Protein AF-A0A7J6U592-F1 (afdb_monomer)

Secondary structure (DSSP, 8-state):
-TTTTTS-SS--SSSS-GGGHHHHHHHHHHHTPPP----EEEEEEEE-TT---EEEETTEEEE-B-TTSPBP-EEEEEESSEEEEEHHHHHHHHHHHT--SSHHHHHHHHHHHHHHHHHHS----HHHHEEEEEEE-TTS-EEEEEE--TTSSSSEEPS--SEEEEESSS-BTTTB-SSTT--S-SEE--S----------S-S----EEEEEEEE---

InterPro domains:
  IPR000756 Diacylglycerol kinase, accessory domain [PF00609] (79-185)
  IPR016064 NAD kinase/diacylglycerol kinase-like domain superfamily [SSF111331] (1-204)
  IPR037607 Diacylglycerol kinase [PTHR11255] (2-183)

Solvent-accessible surface area (backbone atoms only — not comparable to full-atom values): 13168 Å² total; per-residue (Å²): 106,53,53,81,73,69,68,41,91,65,80,70,95,58,66,42,53,76,93,42,46,42,43,50,50,52,51,52,51,58,75,69,52,80,90,70,93,70,64,42,31,37,41,36,41,39,42,45,98,80,27,65,44,66,45,77,54,96,89,41,80,41,72,38,54,48,96,89,64,47,78,29,38,68,48,76,45,80,38,64,51,69,50,66,46,46,53,60,51,58,26,48,57,49,26,64,75,64,60,58,98,41,72,69,57,38,52,51,41,44,51,51,35,42,48,48,46,68,77,75,38,91,72,63,40,40,62,64,43,33,47,37,34,31,33,47,44,99,84,73,48,77,42,80,70,30,25,48,48,85,87,49,85,57,20,25,55,43,88,75,44,39,57,50,79,50,65,76,52,81,49,46,92,92,70,44,64,68,60,90,80,59,75,99,63,59,56,55,54,68,94,71,88,80,79,77,70,69,87,78,82,85,77,78,97,64,84,58,69,45,37,38,42,35,37,36,47,44,130

Structure (mmCIF, N/CA/C/O backbone):
data_AF-A0A7J6U592-F1
#
_entry.id   AF-A0A7J6U592-F1
#
loop_
_atom_site.group_PDB
_atom_site.id
_atom_site.type_symbol
_atom_site.label_atom_id
_atom_site.label_alt_id
_atom_site.label_comp_id
_atom_site.label_asym_id
_atom_site.label_entity_id
_atom_site.label_seq_id
_atom_site.pdbx_PDB_ins_code
_atom_site.Cartn_x
_atom_site.Cartn_y
_atom_site.Cartn_z
_atom_site.occupancy
_atom_site.B_iso_or_equiv
_atom_site.auth_seq_id
_atom_site.auth_comp_id
_atom_site.auth_asym_id
_atom_site.auth_atom_id
_atom_site.pdbx_PDB_model_num
ATOM 1 N N . PHE A 1 1 ? 2.542 0.977 -11.660 1.00 75.31 1 PHE A N 1
ATOM 2 C CA . PHE A 1 1 ? 3.571 2.007 -11.496 1.00 75.31 1 PHE A CA 1
ATOM 3 C C . PHE A 1 1 ? 4.311 2.218 -12.813 1.00 75.31 1 PHE A C 1
ATOM 5 O O . PHE A 1 1 ? 3.884 3.076 -13.563 1.00 75.31 1 PHE A O 1
ATOM 12 N N . SER A 1 2 ? 5.272 1.360 -13.190 1.00 80.75 2 SER A N 1
ATOM 13 C CA . SER A 1 2 ? 6.045 1.465 -14.452 1.00 80.75 2 SER A CA 1
ATOM 14 C C . SER A 1 2 ? 5.188 1.690 -15.719 1.00 80.75 2 SER A C 1
ATOM 16 O O . SER A 1 2 ? 5.415 2.666 -16.423 1.00 80.75 2 SER A O 1
ATOM 18 N N . ARG A 1 3 ? 4.115 0.907 -15.933 1.00 82.69 3 ARG A N 1
ATOM 19 C CA . ARG A 1 3 ? 3.159 1.124 -17.047 1.00 82.69 3 ARG A CA 1
ATOM 20 C C . ARG A 1 3 ? 2.535 2.517 -17.084 1.00 82.69 3 ARG A C 1
ATOM 22 O O . ARG A 1 3 ? 2.398 3.087 -18.154 1.00 82.69 3 ARG A O 1
ATOM 29 N N . THR A 1 4 ? 2.119 3.022 -15.927 1.00 81.81 4 THR A N 1
ATOM 30 C CA . THR A 1 4 ? 1.445 4.322 -15.802 1.00 81.81 4 THR A CA 1
ATOM 31 C C . THR A 1 4 ? 2.410 5.469 -16.091 1.00 81.81 4 THR A C 1
ATOM 33 O O . THR A 1 4 ? 2.000 6.486 -16.625 1.00 81.81 4 THR A O 1
ATOM 36 N N . LEU A 1 5 ? 3.695 5.271 -15.792 1.00 83.50 5 LEU A N 1
ATOM 37 C CA . LEU A 1 5 ? 4.769 6.227 -16.050 1.00 83.50 5 LEU A CA 1
ATOM 38 C C . LEU A 1 5 ? 5.423 6.058 -17.436 1.00 83.50 5 LEU A C 1
ATOM 40 O O . LEU A 1 5 ? 6.469 6.641 -17.685 1.00 83.50 5 LEU A O 1
ATOM 44 N N . GLY A 1 6 ? 4.858 5.233 -18.325 1.00 84.81 6 GLY A N 1
ATOM 45 C CA . GLY A 1 6 ? 5.367 5.047 -19.691 1.00 84.81 6 GLY A CA 1
ATOM 46 C C . GLY A 1 6 ? 6.529 4.057 -19.845 1.00 84.81 6 GLY A C 1
ATOM 47 O O . GLY A 1 6 ? 6.854 3.684 -20.964 1.00 84.81 6 GLY A O 1
ATOM 48 N N . TRP A 1 7 ? 7.083 3.521 -18.755 1.00 83.62 7 TRP A N 1
ATOM 49 C CA . TRP A 1 7 ? 8.212 2.569 -18.769 1.00 83.62 7 TRP A CA 1
ATOM 50 C C . TRP A 1 7 ? 7.831 1.129 -19.160 1.00 83.62 7 TRP A C 1
ATOM 52 O O . TRP A 1 7 ? 8.643 0.209 -19.075 1.00 83.62 7 TRP A O 1
ATOM 62 N N . GLY A 1 8 ? 6.577 0.898 -19.551 1.00 84.44 8 GLY A N 1
ATOM 63 C CA . GLY A 1 8 ? 6.100 -0.408 -19.998 1.00 84.44 8 GLY A CA 1
ATOM 64 C C . GLY A 1 8 ? 5.773 -1.400 -18.874 1.00 84.44 8 GLY A C 1
ATOM 65 O O . GLY A 1 8 ? 5.616 -1.063 -17.702 1.00 84.44 8 GLY A O 1
ATOM 66 N N . ALA A 1 9 ? 5.532 -2.655 -19.260 1.00 77.25 9 ALA A N 1
ATOM 67 C CA . ALA A 1 9 ? 4.998 -3.691 -18.368 1.00 77.25 9 ALA A CA 1
ATOM 68 C C . ALA A 1 9 ? 6.027 -4.733 -17.920 1.00 77.25 9 ALA A C 1
ATOM 70 O O . ALA A 1 9 ? 5.739 -5.514 -17.011 1.00 77.25 9 ALA A O 1
ATOM 71 N N . GLN A 1 10 ? 7.178 -4.792 -18.585 1.00 76.50 10 GLN A N 1
ATOM 72 C CA . GLN A 1 10 ? 8.172 -5.839 -18.402 1.00 76.50 10 GLN A CA 1
ATOM 73 C C . GLN A 1 10 ? 9.558 -5.215 -18.378 1.00 76.50 10 GLN A C 1
ATOM 75 O O . GLN A 1 10 ? 9.879 -4.386 -19.223 1.00 76.50 10 GLN A O 1
ATOM 80 N N . ALA A 1 11 ? 10.377 -5.650 -17.424 1.00 77.62 11 ALA A N 1
ATOM 81 C CA . ALA A 1 11 ? 11.797 -5.352 -17.458 1.00 77.62 11 ALA A CA 1
ATOM 82 C C . ALA A 1 11 ? 12.446 -6.065 -18.661 1.00 77.62 11 ALA A C 1
ATOM 84 O O . ALA A 1 11 ? 12.006 -7.164 -19.031 1.00 77.62 11 ALA A O 1
ATOM 85 N N . PRO A 1 12 ? 13.500 -5.486 -19.257 1.00 79.44 12 PRO A N 1
ATOM 86 C CA . PRO A 1 12 ? 14.245 -6.150 -20.315 1.00 79.44 12 PRO A CA 1
ATOM 87 C C . PRO A 1 12 ? 14.793 -7.498 -19.821 1.00 79.44 12 PRO A C 1
ATOM 89 O O . PRO A 1 12 ? 15.323 -7.608 -18.716 1.00 79.44 12 PRO A O 1
ATOM 92 N N . ARG A 1 13 ? 14.682 -8.546 -20.653 1.00 80.06 13 ARG A N 1
ATOM 93 C CA . ARG A 1 13 ? 15.155 -9.906 -20.307 1.00 80.06 13 ARG A CA 1
ATOM 94 C C . ARG A 1 13 ? 16.660 -9.962 -20.045 1.00 80.06 13 ARG A C 1
ATOM 96 O O . ARG A 1 13 ? 17.119 -10.805 -19.282 1.00 80.06 13 ARG A O 1
ATOM 103 N N . VAL A 1 14 ? 17.413 -9.083 -20.699 1.00 85.69 14 VAL A N 1
ATOM 104 C CA . VAL A 1 14 ? 18.852 -8.914 -20.513 1.00 85.69 14 VAL A CA 1
ATOM 105 C C . VAL A 1 14 ? 19.074 -7.474 -20.075 1.00 85.69 14 VAL A C 1
ATOM 107 O O . VAL A 1 14 ? 18.810 -6.559 -20.845 1.00 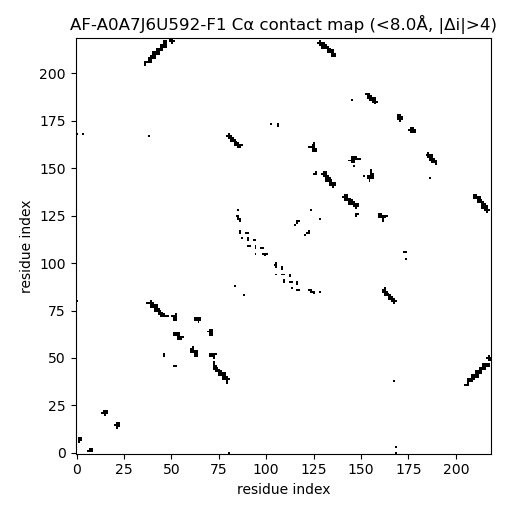85.69 14 VAL A O 1
ATOM 110 N N . LEU A 1 15 ? 19.539 -7.271 -18.844 1.00 85.19 15 LEU A N 1
ATOM 111 C CA . LEU A 1 15 ? 19.655 -5.929 -18.267 1.00 85.19 15 LEU A CA 1
ATOM 112 C C . LEU A 1 15 ? 20.791 -5.112 -18.904 1.00 85.19 15 LEU A C 1
ATOM 114 O O . LEU A 1 15 ? 20.610 -3.946 -19.223 1.00 85.19 15 LEU A O 1
ATOM 118 N N . LEU A 1 16 ? 21.963 -5.727 -19.095 1.00 89.81 16 LEU A N 1
ATOM 119 C CA . LEU A 1 16 ? 23.161 -5.015 -19.556 1.00 89.81 16 LEU A CA 1
ATOM 120 C C . LEU A 1 16 ? 23.362 -5.096 -21.077 1.00 89.81 16 LEU A C 1
ATOM 122 O O . LEU A 1 16 ? 23.799 -4.133 -21.695 1.00 89.81 16 LEU A O 1
ATOM 126 N N . GLY A 1 17 ? 23.037 -6.231 -21.696 1.00 88.44 17 GLY A N 1
ATOM 127 C CA . GLY A 1 17 ? 23.320 -6.481 -23.113 1.00 88.44 17 GLY A CA 1
ATOM 128 C C . GLY A 1 17 ? 24.822 -6.634 -23.404 1.00 88.44 17 GLY A C 1
ATOM 129 O O . GLY A 1 17 ? 25.679 -6.483 -22.529 1.00 88.44 17 GLY A O 1
ATOM 130 N N . LYS A 1 18 ? 25.181 -6.953 -24.654 1.00 91.94 18 LYS A N 1
ATOM 131 C CA . LYS A 1 18 ? 26.598 -6.993 -25.063 1.00 91.94 18 LYS A CA 1
ATOM 132 C C . LYS A 1 18 ? 27.159 -5.572 -25.075 1.00 91.94 18 LYS A C 1
ATOM 134 O O . LYS A 1 18 ? 26.510 -4.666 -25.593 1.00 91.94 18 LYS A O 1
ATOM 139 N N . ARG A 1 19 ? 28.371 -5.383 -24.536 1.00 91.56 19 ARG A N 1
ATOM 140 C CA . ARG A 1 19 ? 29.041 -4.067 -24.441 1.00 91.56 19 ARG A CA 1
ATOM 141 C C . ARG A 1 19 ? 28.172 -2.985 -23.772 1.00 91.56 19 ARG A C 1
ATOM 143 O O . ARG A 1 19 ? 28.263 -1.816 -24.143 1.00 91.56 19 ARG A O 1
ATOM 150 N N . LEU A 1 20 ? 27.337 -3.386 -22.807 1.00 93.69 20 LEU A N 1
ATOM 151 C CA . LEU A 1 20 ? 26.436 -2.499 -22.062 1.00 93.69 20 LEU A CA 1
ATOM 152 C C . LEU A 1 20 ? 25.401 -1.767 -22.940 1.00 93.69 20 LEU A C 1
ATOM 154 O O . LEU A 1 20 ? 24.928 -0.705 -22.553 1.00 93.69 20 LEU A O 1
ATOM 158 N N . SER A 1 21 ? 25.075 -2.296 -24.124 1.00 93.69 21 SER A N 1
ATOM 159 C CA . SER A 1 21 ? 24.116 -1.687 -25.067 1.00 93.69 21 SER A CA 1
ATOM 160 C C . SER A 1 21 ? 22.789 -1.338 -24.398 1.00 93.69 21 SER A C 1
ATOM 162 O O . SER A 1 21 ? 22.419 -0.174 -24.371 1.00 93.69 21 SER A O 1
ATOM 164 N N . ASN A 1 22 ? 22.152 -2.305 -23.740 1.00 91.12 22 ASN A N 1
ATOM 165 C CA . ASN A 1 22 ? 20.856 -2.080 -23.099 1.00 91.12 22 ASN A CA 1
ATOM 166 C C . ASN A 1 22 ? 20.943 -1.073 -21.940 1.00 91.12 22 ASN A C 1
ATOM 168 O O . ASN A 1 22 ? 19.997 -0.335 -21.693 1.00 91.12 22 ASN A O 1
ATOM 172 N N . LEU A 1 23 ? 22.079 -1.017 -21.232 1.00 91.38 23 LEU A N 1
ATOM 173 C CA . LEU A 1 23 ? 22.302 0.013 -20.214 1.00 91.38 23 LEU A CA 1
ATOM 174 C C . LEU A 1 23 ? 22.416 1.405 -20.845 1.00 91.38 23 LEU A C 1
ATOM 176 O O . LEU A 1 23 ? 21.849 2.350 -20.310 1.00 91.38 23 LEU A O 1
ATOM 180 N N . LYS A 1 24 ? 23.122 1.532 -21.975 1.00 94.25 24 LYS A N 1
ATOM 181 C CA . LYS A 1 24 ? 23.206 2.796 -22.720 1.00 94.25 24 LYS A CA 1
ATOM 182 C C . LYS A 1 24 ? 21.830 3.237 -23.203 1.00 94.25 24 LYS A C 1
ATOM 184 O O . LYS A 1 24 ? 21.496 4.394 -23.003 1.00 94.25 24 LYS A O 1
ATOM 189 N N . ASP A 1 25 ? 21.034 2.316 -23.739 1.00 90.81 25 ASP A N 1
ATOM 190 C CA . ASP A 1 25 ? 19.678 2.608 -24.207 1.00 90.81 25 ASP A CA 1
ATOM 191 C C . ASP A 1 25 ? 18.792 3.106 -23.057 1.00 90.81 25 ASP A C 1
ATOM 193 O O . ASP A 1 25 ? 18.176 4.160 -23.180 1.00 90.81 25 ASP A O 1
ATOM 197 N N . MET A 1 26 ? 18.812 2.434 -21.896 1.00 90.19 26 MET A N 1
ATOM 198 C CA . MET A 1 26 ? 18.086 2.898 -20.703 1.00 90.19 26 MET A CA 1
ATOM 199 C C . MET A 1 26 ? 18.547 4.290 -20.251 1.00 90.19 26 MET A C 1
ATOM 201 O O . MET A 1 26 ? 17.719 5.129 -19.913 1.00 90.19 26 MET A O 1
ATOM 205 N N . LEU A 1 27 ? 19.857 4.562 -20.254 1.00 92.38 27 LEU A N 1
ATOM 206 C CA . LEU A 1 27 ? 20.378 5.886 -19.899 1.00 92.38 27 LEU A CA 1
ATOM 207 C C . LEU A 1 27 ? 19.944 6.954 -20.907 1.00 92.38 27 LEU A C 1
ATOM 209 O O . LEU A 1 27 ? 19.593 8.057 -20.503 1.00 92.38 27 LEU A O 1
ATOM 213 N N . THR A 1 28 ? 19.936 6.641 -22.202 1.00 93.62 28 THR A N 1
ATOM 214 C CA . THR A 1 28 ? 19.434 7.539 -23.246 1.00 93.62 28 THR A CA 1
ATOM 215 C C . THR A 1 28 ? 17.937 7.798 -23.079 1.00 93.62 28 THR A C 1
ATOM 217 O O . THR A 1 28 ? 17.521 8.954 -23.129 1.00 93.62 28 THR A O 1
ATOM 220 N N . GLU A 1 29 ? 17.131 6.770 -22.801 1.00 90.12 29 GLU A N 1
ATOM 221 C CA . GLU A 1 29 ? 15.711 6.934 -22.466 1.00 90.12 29 GLU A CA 1
ATOM 222 C C . GLU A 1 29 ? 15.525 7.840 -21.244 1.00 90.12 29 GLU A C 1
ATOM 224 O O . GLU A 1 29 ? 14.678 8.726 -21.266 1.00 90.12 29 GLU A O 1
ATOM 229 N N . TRP A 1 30 ? 16.342 7.674 -20.200 1.00 90.00 30 TRP A N 1
ATOM 230 C CA . TRP A 1 30 ? 16.294 8.516 -19.000 1.00 90.00 30 TRP A CA 1
ATOM 231 C C . TRP A 1 30 ? 16.687 9.966 -19.289 1.00 90.00 30 TRP A C 1
ATOM 233 O O . TRP A 1 30 ? 16.044 10.878 -18.779 1.00 90.00 30 TRP A O 1
ATOM 243 N N . LEU A 1 31 ? 17.703 10.190 -20.128 1.00 94.69 31 LEU A N 1
ATOM 244 C CA . LEU A 1 31 ? 18.147 11.528 -20.536 1.00 94.69 31 LEU A CA 1
ATOM 245 C C . LEU A 1 31 ? 17.082 12.284 -21.341 1.00 94.69 31 LEU A C 1
ATOM 247 O O . LEU A 1 31 ? 17.026 13.509 -21.271 1.00 94.69 31 LEU A O 1
ATOM 251 N N . HIS A 1 32 ? 16.249 11.568 -22.096 1.00 93.06 32 HIS A N 1
ATOM 252 C CA . HIS A 1 32 ? 15.165 12.146 -22.892 1.00 93.06 32 HIS A CA 1
ATOM 253 C C . HIS A 1 32 ? 13.791 12.064 -22.214 1.00 93.06 32 HIS A C 1
ATOM 255 O O . HIS A 1 32 ? 12.797 12.509 -22.793 1.00 93.06 32 HIS A O 1
ATOM 261 N N . ALA A 1 33 ? 13.712 11.507 -21.004 1.00 91.31 33 ALA A N 1
ATOM 262 C CA . ALA A 1 33 ? 12.457 11.361 -20.288 1.00 91.31 33 ALA A CA 1
ATOM 263 C C . ALA A 1 33 ? 11.913 12.723 -19.839 1.00 91.31 33 ALA A C 1
ATOM 265 O O . ALA A 1 33 ? 12.642 13.600 -19.375 1.00 91.31 33 ALA A O 1
ATOM 266 N N . SER A 1 34 ? 10.594 12.883 -19.923 1.00 89.06 34 SER A N 1
ATOM 267 C CA . SER A 1 34 ? 9.903 14.027 -19.337 1.00 89.06 34 SER A CA 1
ATOM 268 C C . SER A 1 34 ? 9.791 13.863 -17.823 1.00 89.06 34 SER A C 1
ATOM 270 O O . SER A 1 34 ? 9.358 12.813 -17.341 1.00 89.06 34 SER A O 1
ATOM 272 N N . ILE A 1 35 ? 10.099 14.922 -17.077 1.00 87.25 35 ILE A N 1
ATOM 273 C CA . ILE A 1 35 ? 9.808 14.980 -15.643 1.00 87.25 35 ILE A CA 1
ATOM 274 C C . ILE A 1 35 ? 8.297 15.119 -15.471 1.00 87.25 35 ILE A C 1
ATOM 276 O O . ILE A 1 35 ? 7.679 16.015 -16.045 1.00 87.25 35 ILE A O 1
ATOM 280 N N . VAL A 1 36 ? 7.711 14.239 -14.665 1.00 82.88 36 VAL A N 1
ATOM 281 C CA . VAL A 1 36 ? 6.289 14.271 -14.323 1.00 82.88 36 VAL A CA 1
ATOM 282 C C . VAL A 1 36 ? 6.170 14.396 -12.803 1.00 82.88 36 VAL A C 1
ATOM 284 O O . VAL A 1 36 ? 6.848 13.644 -12.096 1.00 82.88 36 VAL A O 1
ATOM 287 N N . PRO A 1 37 ? 5.348 15.326 -12.281 1.00 81.62 37 PRO A N 1
ATOM 288 C CA . PRO A 1 37 ? 5.024 15.374 -10.861 1.00 81.62 37 PRO A CA 1
ATOM 289 C C . PRO A 1 37 ? 4.439 14.043 -10.394 1.00 81.62 37 PRO A C 1
ATOM 291 O O . PRO A 1 37 ? 3.660 13.407 -11.105 1.00 81.62 37 PRO A O 1
ATOM 294 N N . PHE A 1 38 ? 4.832 13.615 -9.202 1.00 80.94 38 PHE A N 1
ATOM 295 C CA . PHE A 1 38 ? 4.397 12.347 -8.650 1.00 80.94 38 PHE A CA 1
ATOM 296 C C . PHE A 1 38 ? 4.155 12.484 -7.153 1.00 80.94 38 PHE A C 1
ATOM 298 O O . PHE A 1 38 ? 5.032 12.956 -6.427 1.00 80.94 38 PHE A O 1
ATOM 305 N N . ASP A 1 39 ? 2.982 12.048 -6.705 1.00 82.06 39 ASP A N 1
ATOM 306 C CA . ASP A 1 39 ? 2.597 12.159 -5.306 1.00 82.06 39 ASP A CA 1
ATOM 307 C C . ASP A 1 39 ? 3.349 11.133 -4.458 1.00 82.06 39 ASP A C 1
ATOM 309 O O . ASP A 1 39 ? 3.413 9.942 -4.771 1.00 82.06 39 ASP A O 1
ATOM 313 N N . ILE A 1 40 ? 3.907 11.591 -3.344 1.00 85.38 40 ILE A N 1
ATOM 314 C CA . ILE A 1 40 ? 4.454 10.722 -2.306 1.00 85.38 40 ILE A CA 1
ATOM 315 C C . ILE A 1 40 ? 3.638 10.990 -1.056 1.00 85.38 40 ILE A C 1
ATOM 317 O O . ILE A 1 40 ? 3.537 12.127 -0.602 1.00 85.38 40 ILE A O 1
ATOM 321 N N . TRP A 1 41 ? 3.054 9.937 -0.504 1.00 83.81 41 TRP A N 1
ATOM 322 C CA . TRP A 1 41 ? 2.338 10.026 0.757 1.00 83.81 41 TRP A CA 1
ATOM 323 C C . TRP A 1 41 ? 3.281 9.714 1.893 1.00 83.81 41 TRP A C 1
ATOM 325 O O . TRP A 1 41 ? 4.124 8.827 1.772 1.00 83.81 41 TRP A O 1
ATOM 335 N N . GLU A 1 42 ? 3.080 10.365 3.022 1.00 88.44 42 GLU A N 1
ATOM 336 C CA . GLU A 1 42 ? 3.656 9.911 4.272 1.00 88.44 42 GLU A CA 1
ATOM 337 C C . GLU A 1 42 ? 2.574 9.179 5.053 1.00 88.44 42 GLU A C 1
ATOM 339 O O . GLU A 1 42 ? 1.541 9.749 5.394 1.00 88.44 42 GLU A O 1
ATOM 344 N N . VAL A 1 43 ? 2.771 7.882 5.278 1.00 88.44 43 VAL A N 1
ATOM 345 C CA . VAL A 1 43 ? 1.833 7.087 6.067 1.00 88.44 43 VAL A CA 1
ATOM 346 C C . VAL A 1 43 ? 2.401 6.927 7.461 1.00 88.44 43 VAL A C 1
ATOM 348 O O . VAL A 1 43 ? 3.452 6.305 7.644 1.00 88.44 43 VAL A O 1
ATOM 351 N N . GLU A 1 44 ? 1.677 7.467 8.431 1.00 90.12 44 GLU A N 1
ATOM 352 C CA . GLU A 1 44 ? 1.954 7.300 9.846 1.00 90.12 44 GLU A CA 1
ATOM 353 C C . GLU A 1 44 ? 1.030 6.231 10.428 1.00 90.12 44 GLU A C 1
ATOM 355 O O . GLU A 1 44 ? -0.191 6.265 10.271 1.00 90.12 44 GLU A O 1
ATOM 360 N N . ILE A 1 45 ? 1.623 5.254 11.104 1.00 87.62 45 ILE A N 1
ATOM 361 C CA . ILE A 1 45 ? 0.929 4.142 11.736 1.00 87.62 45 ILE A CA 1
ATOM 362 C C . ILE A 1 45 ? 1.193 4.210 13.230 1.00 87.62 45 ILE A C 1
ATOM 364 O O . ILE A 1 45 ? 2.327 4.024 13.673 1.00 87.62 45 ILE A O 1
ATOM 368 N N . SER A 1 46 ? 0.120 4.386 13.994 1.00 86.75 46 SER A N 1
ATOM 369 C CA . SER A 1 46 ? 0.165 4.469 15.452 1.00 86.75 46 SER A CA 1
ATOM 370 C C . SER A 1 46 ? -0.646 3.341 16.080 1.00 86.75 46 SER A C 1
ATOM 372 O O . SER A 1 46 ? -1.812 3.125 15.748 1.00 86.75 46 SER A O 1
ATOM 374 N N . CYS A 1 47 ? -0.016 2.596 16.984 1.00 82.88 47 CYS A N 1
ATOM 375 C CA . CYS A 1 47 ? -0.639 1.513 17.739 1.00 82.88 47 CYS A CA 1
ATOM 376 C C . CYS A 1 47 ? -1.118 1.991 19.114 1.00 82.88 47 CYS A C 1
ATOM 378 O O . CYS A 1 47 ? -0.519 2.871 19.728 1.00 82.88 47 CYS A O 1
ATOM 380 N N . THR A 1 48 ? -2.132 1.318 19.659 1.00 80.38 48 THR A N 1
ATOM 381 C CA . THR A 1 48 ? -2.506 1.433 21.077 1.00 80.38 48 THR A CA 1
ATOM 382 C C . THR A 1 48 ? -1.373 0.989 22.019 1.00 80.38 48 THR A C 1
ATOM 384 O O . THR A 1 48 ? -0.416 0.317 21.615 1.00 80.38 48 THR A O 1
ATOM 387 N N . ALA A 1 49 ? -1.502 1.306 23.313 1.00 79.56 49 ALA A N 1
ATOM 388 C CA . ALA A 1 49 ? -0.522 0.962 24.352 1.00 79.56 49 ALA A CA 1
ATOM 389 C C . ALA A 1 49 ? -0.258 -0.552 24.514 1.00 79.56 49 ALA A C 1
ATOM 391 O O . ALA A 1 49 ? 0.810 -0.942 24.977 1.00 79.56 49 ALA A O 1
ATOM 392 N N . SER A 1 50 ? -1.193 -1.416 24.106 1.00 81.31 50 SER A N 1
ATOM 393 C CA . SER A 1 50 ? -1.025 -2.878 24.079 1.00 81.31 50 SER A CA 1
ATOM 394 C C . SER A 1 50 ? -0.525 -3.414 22.732 1.00 81.31 50 SER A C 1
ATOM 396 O O . SER A 1 50 ? -0.103 -4.561 22.644 1.00 81.31 50 SER A O 1
ATOM 398 N N . GLY A 1 51 ? -0.544 -2.597 21.676 1.00 80.94 51 GLY A N 1
ATOM 399 C CA . GLY A 1 51 ? -0.286 -3.027 20.306 1.00 80.94 51 GLY A CA 1
ATOM 400 C C . GLY A 1 51 ? 1.166 -3.319 19.939 1.00 80.94 51 GLY A C 1
ATOM 401 O O . GLY A 1 51 ? 2.082 -3.102 20.719 1.00 80.94 51 GLY A O 1
ATOM 402 N N . SER A 1 52 ? 1.416 -3.793 18.722 1.00 84.06 52 SER A N 1
ATOM 403 C CA . SER A 1 52 ? 2.777 -3.824 18.172 1.00 84.06 52 SER A CA 1
ATOM 404 C C . SER A 1 52 ? 2.742 -3.849 16.654 1.00 84.06 52 SER A C 1
ATOM 406 O O . SER A 1 52 ? 1.848 -4.454 16.059 1.00 84.06 52 SER A O 1
ATOM 408 N N . ILE A 1 53 ? 3.743 -3.237 16.028 1.00 87.56 53 ILE A N 1
ATOM 409 C CA . ILE A 1 53 ? 3.983 -3.401 14.596 1.00 87.56 53 ILE A CA 1
ATOM 410 C C . ILE A 1 53 ? 4.845 -4.647 14.422 1.00 87.56 53 ILE A C 1
ATOM 412 O O . ILE A 1 53 ? 5.886 -4.786 15.060 1.00 87.56 53 ILE A O 1
ATOM 416 N N . GLN A 1 54 ? 4.405 -5.579 13.580 1.00 86.06 54 GLN A N 1
ATOM 417 C CA . GLN A 1 54 ? 5.051 -6.882 13.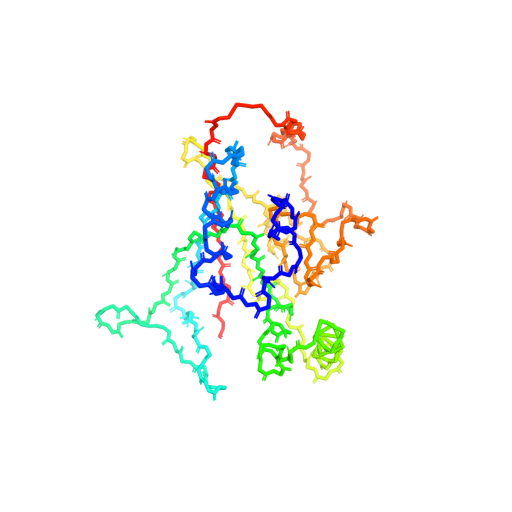434 1.00 86.06 54 GLN A CA 1
ATOM 418 C C . GLN A 1 54 ? 5.607 -7.066 12.030 1.00 86.06 54 GLN A C 1
ATOM 420 O O . GLN A 1 54 ? 4.956 -6.741 11.037 1.00 86.06 54 GLN A O 1
ATOM 425 N N . GLN A 1 55 ? 6.787 -7.670 11.950 1.00 86.44 55 GLN A N 1
ATOM 426 C CA . GLN A 1 55 ? 7.358 -8.153 10.703 1.00 86.44 55 GLN A CA 1
ATOM 427 C C . GLN A 1 55 ? 7.150 -9.663 10.594 1.00 86.44 55 GLN A C 1
ATOM 429 O O . GLN A 1 55 ? 7.292 -10.398 11.572 1.00 86.44 55 GLN A O 1
ATOM 434 N N . VAL A 1 56 ? 6.825 -10.135 9.391 1.00 81.38 56 VAL A N 1
ATOM 435 C CA . VAL A 1 56 ? 6.770 -11.568 9.088 1.00 81.38 56 VAL A CA 1
ATOM 436 C C . VAL A 1 56 ? 8.106 -11.981 8.486 1.00 81.38 56 VAL A C 1
ATOM 438 O O . VAL A 1 56 ? 8.434 -11.576 7.372 1.00 81.38 56 VAL A O 1
ATOM 441 N N . LYS A 1 57 ? 8.862 -12.822 9.193 1.00 78.44 57 LYS A N 1
ATOM 442 C CA . LYS A 1 57 ? 10.093 -13.442 8.687 1.00 78.44 57 LYS A CA 1
ATOM 443 C C . LYS A 1 57 ? 9.974 -14.952 8.831 1.00 78.44 57 LYS A C 1
ATOM 445 O O . LYS A 1 57 ? 9.683 -15.453 9.909 1.00 78.44 57 LYS A O 1
ATOM 450 N N . ASN A 1 58 ? 10.153 -15.690 7.734 1.00 75.62 58 ASN A N 1
ATOM 451 C CA . ASN A 1 58 ? 10.038 -17.156 7.712 1.00 75.62 58 ASN A CA 1
ATOM 452 C C . ASN A 1 58 ? 8.720 -17.693 8.307 1.00 75.62 58 ASN A C 1
ATOM 454 O O . ASN A 1 58 ? 8.699 -18.715 8.980 1.00 75.62 58 ASN A O 1
ATOM 458 N N . SER A 1 59 ? 7.596 -17.021 8.036 1.00 75.81 59 SER A N 1
ATOM 459 C CA . SER A 1 59 ? 6.267 -17.337 8.602 1.00 75.81 59 SER A CA 1
ATOM 460 C C . SER A 1 59 ? 6.126 -17.120 10.118 1.00 75.81 59 SER A C 1
ATOM 462 O O . SER A 1 59 ? 5.069 -17.421 10.667 1.00 75.81 59 SER A O 1
ATOM 464 N N . VAL A 1 60 ? 7.137 -16.558 10.783 1.00 80.81 60 VAL A N 1
ATOM 465 C CA . VAL A 1 60 ? 7.082 -16.151 12.191 1.00 80.81 60 VAL A CA 1
ATOM 466 C C . VAL A 1 60 ? 6.815 -14.651 12.255 1.00 80.81 60 VAL A C 1
ATOM 468 O O . VAL A 1 60 ? 7.443 -13.869 11.538 1.00 80.81 60 VAL A O 1
ATOM 471 N N . LYS A 1 61 ? 5.855 -14.252 13.092 1.00 83.69 61 LYS A N 1
ATOM 472 C CA . LYS A 1 61 ? 5.573 -12.846 13.388 1.00 83.69 61 LYS A CA 1
ATOM 473 C C . LYS A 1 61 ? 6.431 -12.414 14.565 1.00 83.69 61 LYS A C 1
ATOM 475 O O . LYS A 1 61 ? 6.317 -12.989 15.643 1.00 83.69 61 LYS A O 1
ATOM 480 N N . THR A 1 62 ? 7.261 -11.402 14.363 1.00 89.31 62 THR A N 1
ATOM 481 C CA . THR A 1 62 ? 8.088 -10.820 15.422 1.00 89.31 62 THR A CA 1
ATOM 482 C C . THR A 1 62 ? 7.786 -9.331 15.544 1.00 89.31 62 THR A C 1
ATOM 484 O O . THR A 1 62 ? 7.735 -8.656 14.510 1.00 89.31 62 THR A O 1
ATOM 487 N N . PRO A 1 63 ? 7.591 -8.797 16.765 1.00 90.12 63 PRO A N 1
ATOM 488 C CA . PRO A 1 63 ? 7.484 -7.359 16.969 1.00 90.12 63 PRO A CA 1
ATOM 489 C C . PRO A 1 63 ? 8.722 -6.649 16.423 1.00 90.12 63 PRO A C 1
ATOM 491 O O . PRO A 1 63 ? 9.849 -7.086 16.671 1.00 90.12 63 PRO A O 1
ATOM 494 N N . LEU A 1 64 ? 8.507 -5.567 15.682 1.00 90.25 64 LEU A N 1
ATOM 495 C CA . LEU A 1 64 ? 9.569 -4.632 15.352 1.00 90.25 64 LEU A CA 1
ATOM 496 C C . LEU A 1 64 ? 10.019 -3.936 16.631 1.00 90.25 64 LEU A C 1
ATOM 498 O O . LEU A 1 64 ? 9.209 -3.660 17.519 1.00 90.25 64 LEU A O 1
ATOM 502 N N . ARG A 1 65 ? 11.318 -3.670 16.713 1.00 90.56 65 ARG A N 1
ATOM 503 C CA . ARG A 1 65 ? 11.926 -2.952 17.825 1.00 90.56 65 ARG A CA 1
ATOM 504 C C . ARG A 1 65 ? 12.699 -1.745 17.305 1.00 90.56 65 ARG A C 1
ATOM 506 O O . ARG A 1 65 ? 13.177 -1.794 16.170 1.00 90.56 65 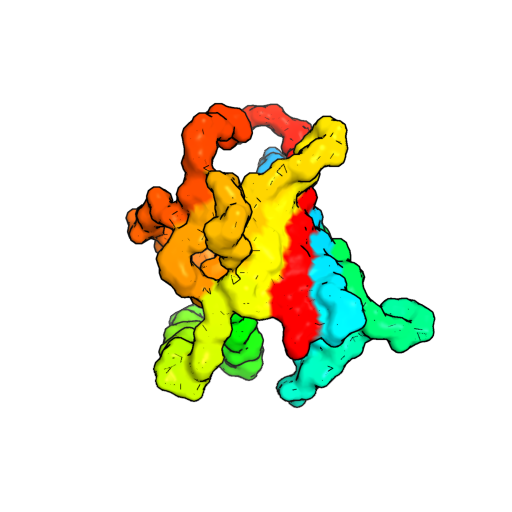ARG A O 1
ATOM 513 N N . ASN A 1 66 ? 12.758 -0.676 18.093 1.00 88.69 66 ASN A N 1
ATOM 514 C CA . ASN A 1 66 ? 13.631 0.467 17.816 1.00 88.69 66 ASN A CA 1
ATOM 515 C C . ASN A 1 66 ? 15.102 0.113 18.123 1.00 88.69 66 ASN A C 1
ATOM 517 O O . ASN A 1 66 ? 15.415 -1.023 18.494 1.00 88.69 66 ASN A O 1
ATOM 521 N N . GLU A 1 67 ? 16.002 1.078 17.939 1.00 88.62 67 GLU A N 1
ATOM 522 C CA . GLU A 1 67 ? 17.440 0.917 18.204 1.00 88.62 67 GLU A CA 1
ATOM 523 C C . GLU A 1 67 ? 17.724 0.584 19.679 1.00 88.62 67 GLU A C 1
ATOM 525 O O . GLU A 1 67 ? 18.626 -0.198 19.967 1.00 88.62 67 GLU A O 1
ATOM 530 N N . ASP A 1 68 ? 16.873 1.065 20.588 1.00 89.69 68 ASP A N 1
ATOM 531 C CA . ASP A 1 68 ? 16.936 0.801 22.031 1.00 89.69 68 ASP A CA 1
ATOM 532 C C . ASP A 1 68 ? 16.362 -0.574 22.429 1.00 89.69 68 ASP A C 1
ATOM 534 O O . ASP A 1 68 ? 16.395 -0.977 23.593 1.00 89.69 68 ASP A O 1
ATOM 538 N N . GLY A 1 69 ? 15.826 -1.331 21.467 1.00 89.19 69 GLY A N 1
ATOM 539 C CA . GLY A 1 69 ? 15.234 -2.645 21.695 1.00 89.19 69 GLY A CA 1
ATOM 540 C C . GLY A 1 69 ? 13.796 -2.618 22.224 1.00 89.19 69 GLY A C 1
ATOM 541 O O . GLY A 1 69 ? 13.239 -3.679 22.511 1.00 89.19 69 GLY A O 1
ATOM 542 N N . GLU A 1 70 ? 13.148 -1.463 22.320 1.00 89.44 70 GLU A N 1
ATOM 543 C CA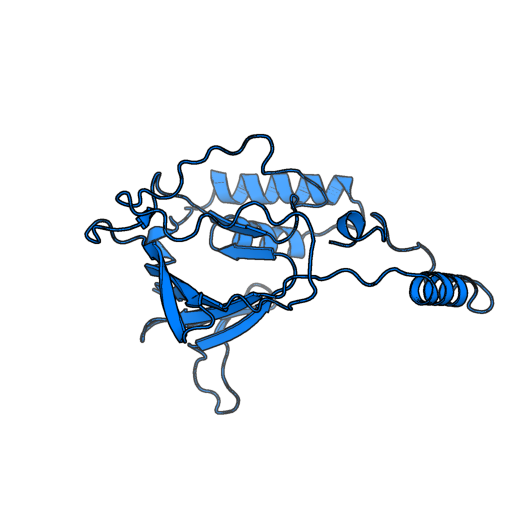 . GLU A 1 70 ? 11.746 -1.316 22.715 1.00 89.44 70 GLU A CA 1
ATOM 544 C C . GLU A 1 70 ? 10.793 -1.666 21.570 1.00 89.44 70 GLU A C 1
ATOM 546 O O . GLU A 1 70 ? 11.132 -1.535 20.397 1.00 89.44 70 GLU A O 1
ATOM 551 N N . ILE A 1 71 ? 9.575 -2.117 21.891 1.00 89.75 71 ILE A N 1
ATOM 552 C CA . ILE A 1 71 ? 8.568 -2.459 20.875 1.00 89.75 71 ILE A CA 1
ATOM 553 C C . ILE A 1 71 ? 8.167 -1.201 20.102 1.00 89.75 71 ILE A C 1
ATOM 555 O O . ILE A 1 71 ? 7.641 -0.249 20.677 1.00 89.75 71 ILE A O 1
ATOM 559 N N . LEU A 1 72 ? 8.329 -1.245 18.781 1.00 89.88 72 LEU A N 1
ATOM 560 C CA . LEU A 1 72 ? 7.942 -0.163 17.891 1.00 89.88 72 LEU A CA 1
ATOM 561 C C . LEU A 1 72 ? 6.410 -0.085 17.785 1.00 89.88 72 LEU A C 1
ATOM 563 O O . LEU A 1 72 ? 5.744 -1.022 17.328 1.00 89.88 72 LEU A O 1
ATOM 567 N N . ARG A 1 73 ? 5.855 1.051 18.214 1.00 87.38 73 ARG A N 1
ATOM 568 C CA . ARG A 1 73 ? 4.406 1.346 18.208 1.00 87.38 73 ARG A CA 1
ATOM 569 C C . ARG A 1 73 ? 4.017 2.446 17.232 1.00 87.38 73 ARG A C 1
ATOM 571 O O . ARG A 1 73 ? 2.837 2.589 16.929 1.00 87.38 73 ARG A O 1
ATOM 578 N N . HIS A 1 74 ? 5.008 3.187 16.761 1.00 88.62 74 HIS A N 1
ATOM 579 C CA . HIS A 1 74 ? 4.877 4.302 15.844 1.00 88.62 74 HIS A CA 1
ATOM 580 C C . HIS A 1 74 ? 5.775 4.038 14.640 1.00 88.62 74 HIS A C 1
ATOM 582 O O . HIS A 1 74 ? 6.930 3.641 14.805 1.00 88.62 74 HIS A O 1
ATOM 588 N N . LEU A 1 75 ? 5.234 4.168 13.435 1.00 88.38 75 LEU A N 1
ATOM 589 C CA . LEU A 1 75 ? 5.980 3.967 12.201 1.00 88.38 75 LEU A CA 1
ATOM 590 C C . LEU A 1 75 ? 5.531 4.978 11.166 1.00 88.38 75 LEU A C 1
ATOM 592 O O . LEU A 1 75 ? 4.368 5.005 10.786 1.00 88.38 75 LEU A O 1
ATOM 596 N N . MET A 1 76 ? 6.496 5.707 10.630 1.00 89.19 76 MET A N 1
ATOM 597 C CA . MET A 1 76 ? 6.294 6.614 9.516 1.00 89.19 76 MET A CA 1
ATOM 598 C C . MET A 1 76 ? 7.022 6.070 8.288 1.00 89.19 76 MET A C 1
ATOM 600 O O . MET A 1 76 ? 8.196 5.676 8.370 1.00 89.19 76 MET A O 1
ATOM 604 N N . LYS A 1 77 ? 6.323 5.974 7.154 1.00 89.12 77 LYS A N 1
ATOM 605 C CA . LYS A 1 77 ? 6.918 5.536 5.886 1.00 89.12 77 LYS A CA 1
ATOM 606 C C . LYS A 1 77 ? 6.413 6.358 4.703 1.00 89.12 77 LYS A C 1
ATOM 608 O O . LYS A 1 77 ? 5.199 6.471 4.535 1.00 89.12 77 LYS A O 1
ATOM 613 N N . PRO A 1 78 ? 7.319 6.823 3.823 1.00 89.81 78 PRO A N 1
ATOM 614 C CA . PRO A 1 78 ? 6.914 7.363 2.541 1.00 89.81 78 PRO A CA 1
ATOM 615 C C . PRO A 1 78 ? 6.406 6.230 1.641 1.00 89.81 78 PRO A C 1
ATOM 617 O O . PRO A 1 78 ? 7.049 5.185 1.500 1.00 89.81 78 PRO A O 1
ATOM 620 N N . ILE A 1 79 ? 5.257 6.441 1.012 1.00 88.06 79 ILE A N 1
ATOM 621 C CA . ILE A 1 79 ? 4.605 5.516 0.092 1.00 88.06 79 ILE A CA 1
ATOM 622 C C . ILE A 1 79 ? 4.426 6.217 -1.245 1.00 88.06 79 ILE A C 1
ATOM 624 O O . ILE A 1 79 ? 3.825 7.280 -1.337 1.00 88.06 79 ILE A O 1
ATOM 628 N N . CYS A 1 80 ? 4.923 5.587 -2.307 1.00 86.44 80 CYS A N 1
ATOM 629 C CA . CYS A 1 80 ? 4.807 6.142 -3.647 1.00 86.44 80 CYS A CA 1
ATOM 630 C C . CYS A 1 80 ? 3.552 5.662 -4.379 1.00 86.44 80 CYS A C 1
ATOM 632 O O . CYS A 1 80 ? 2.985 6.416 -5.137 1.00 86.44 80 CYS A O 1
ATOM 634 N N . ASN A 1 81 ? 3.097 4.418 -4.230 1.00 85.19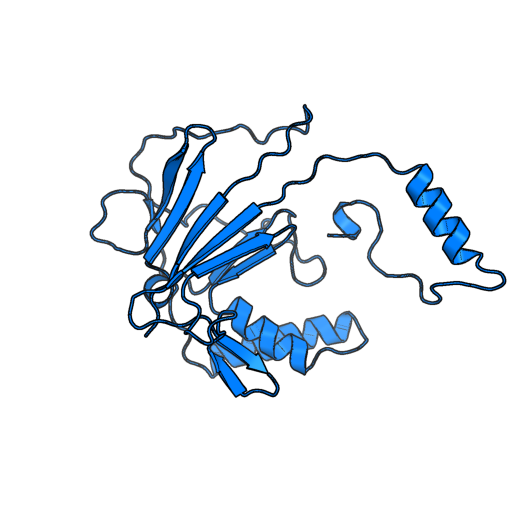 81 ASN A N 1
ATOM 635 C CA . ASN A 1 81 ? 2.097 3.883 -5.169 1.00 85.19 81 ASN A CA 1
ATOM 636 C C . ASN A 1 81 ? 0.859 3.283 -4.515 1.00 85.19 81 ASN A C 1
ATOM 638 O O . ASN A 1 81 ? -0.234 3.368 -5.073 1.00 85.19 81 ASN A O 1
ATOM 642 N N . TYR A 1 82 ? 1.053 2.564 -3.417 1.00 85.94 82 TYR A N 1
ATOM 643 C CA . TYR A 1 82 ? 0.046 1.655 -2.907 1.00 85.94 82 TYR A CA 1
ATOM 644 C C . TYR A 1 82 ? 0.245 1.416 -1.417 1.00 85.94 82 TYR A C 1
ATOM 646 O O . TYR A 1 82 ? 1.344 1.072 -0.979 1.00 85.94 82 TYR A O 1
ATOM 654 N N . PHE A 1 83 ? -0.850 1.551 -0.682 1.00 87.00 83 PHE A N 1
ATOM 655 C CA . PHE A 1 83 ? -0.963 1.193 0.719 1.00 87.00 83 PHE A CA 1
ATOM 656 C C . PHE A 1 83 ? -2.295 0.470 0.938 1.00 87.00 83 PHE A C 1
ATOM 658 O O . PHE A 1 83 ? -3.311 0.822 0.335 1.00 87.00 83 PHE A O 1
ATOM 665 N N . SER A 1 84 ? -2.306 -0.552 1.791 1.00 86.88 84 SER A N 1
ATOM 666 C CA . SER A 1 84 ? -3.531 -1.271 2.133 1.00 86.88 84 SER A CA 1
ATOM 667 C C . SER A 1 84 ? -3.530 -1.765 3.568 1.00 86.88 84 SER A C 1
ATOM 669 O O . SER A 1 84 ? -2.483 -2.031 4.161 1.00 86.88 84 SER A O 1
ATOM 671 N N . VAL A 1 85 ? -4.737 -1.947 4.098 1.00 86.56 85 VAL A N 1
ATOM 672 C CA . VAL A 1 85 ? -4.997 -2.618 5.373 1.00 86.56 85 VAL A CA 1
ATOM 673 C C . VAL A 1 85 ? -6.124 -3.620 5.166 1.00 86.56 85 VAL A C 1
ATOM 675 O O . VAL A 1 85 ? -7.107 -3.320 4.491 1.00 86.56 85 VAL A O 1
ATOM 678 N N . GLY A 1 86 ? -6.016 -4.801 5.778 1.00 85.44 86 GLY A N 1
ATOM 679 C CA . GLY A 1 86 ? -7.101 -5.781 5.850 1.00 85.44 86 GLY A CA 1
ATOM 680 C C . GLY A 1 86 ? -6.804 -7.087 5.118 1.00 85.44 86 GLY A C 1
ATOM 681 O O . GLY A 1 86 ? -5.686 -7.610 5.153 1.00 85.44 86 GLY A O 1
ATOM 682 N N . VAL A 1 87 ? -7.837 -7.679 4.510 1.00 84.44 87 VAL A N 1
ATOM 683 C CA . VAL A 1 87 ? -7.725 -8.998 3.866 1.00 84.44 87 VAL A CA 1
ATOM 684 C C . VAL A 1 87 ? -6.706 -9.006 2.737 1.00 84.44 87 VAL A C 1
ATOM 686 O O . VAL A 1 87 ? -5.958 -9.976 2.616 1.00 84.44 87 VAL A O 1
ATOM 689 N N . GLU A 1 88 ? -6.627 -7.922 1.971 1.00 79.81 88 GLU A N 1
ATOM 690 C CA . GLU A 1 88 ? -5.769 -7.835 0.797 1.00 79.81 88 GLU A CA 1
ATOM 691 C C . GLU A 1 88 ? -4.283 -7.924 1.169 1.00 79.81 88 GLU A C 1
ATOM 693 O O . GLU A 1 88 ? -3.539 -8.687 0.557 1.00 79.81 88 GLU A O 1
ATOM 698 N N . SER A 1 89 ? -3.872 -7.298 2.275 1.00 78.56 89 SER A N 1
ATOM 699 C CA . SER A 1 89 ? -2.503 -7.393 2.796 1.00 78.56 89 SER A CA 1
ATOM 700 C C . SER A 1 89 ? -2.135 -8.833 3.204 1.00 78.56 89 SER A C 1
ATOM 702 O O . SER A 1 89 ? -1.005 -9.279 3.000 1.00 78.56 89 SER A O 1
ATOM 704 N N . ARG A 1 90 ? -3.094 -9.622 3.723 1.00 79.31 90 ARG A N 1
ATOM 705 C CA . ARG A 1 90 ? -2.879 -11.054 4.039 1.00 79.31 90 ARG A CA 1
ATOM 706 C C . ARG A 1 90 ? -2.775 -11.919 2.785 1.00 79.31 90 ARG A C 1
ATOM 708 O O . ARG A 1 90 ? -2.033 -12.902 2.795 1.00 79.31 90 ARG A O 1
ATOM 715 N N . VAL A 1 91 ? -3.527 -11.578 1.739 1.00 82.12 91 VAL A N 1
ATOM 716 C CA . VAL A 1 91 ? -3.425 -12.222 0.421 1.00 82.12 91 VAL A CA 1
ATOM 717 C C . VAL A 1 91 ? -2.064 -11.914 -0.196 1.00 82.12 91 VAL A C 1
ATOM 719 O O . VAL A 1 91 ? -1.408 -12.837 -0.667 1.00 82.12 91 VAL A O 1
ATOM 722 N N . GLY A 1 92 ? -1.590 -10.669 -0.093 1.00 78.38 92 GLY A N 1
ATOM 723 C CA . GLY A 1 92 ? -0.255 -10.252 -0.528 1.00 78.38 92 GLY A CA 1
ATOM 724 C C . GLY A 1 92 ? 0.870 -11.083 0.097 1.00 78.38 92 GLY A C 1
ATOM 725 O O . GLY A 1 92 ? 1.727 -11.584 -0.622 1.00 78.38 92 GLY A O 1
ATOM 726 N N . LEU A 1 93 ? 0.818 -11.335 1.412 1.00 78.25 93 LEU A N 1
ATOM 727 C CA . LEU A 1 93 ? 1.797 -12.200 2.093 1.00 78.25 93 LEU A CA 1
ATOM 728 C C . LEU A 1 93 ? 1.810 -13.639 1.546 1.00 78.25 93 LEU A C 1
ATOM 730 O O . LEU A 1 93 ? 2.874 -14.238 1.385 1.00 78.25 93 LEU A O 1
ATOM 734 N N . GLY A 1 94 ? 0.631 -14.211 1.276 1.00 78.19 94 GLY A N 1
ATOM 735 C CA . GLY A 1 94 ? 0.512 -15.545 0.679 1.00 78.19 94 GLY A CA 1
ATOM 736 C C . GLY A 1 94 ? 1.009 -15.573 -0.766 1.00 78.19 94 GLY A C 1
ATOM 737 O O . GLY A 1 94 ? 1.756 -16.473 -1.152 1.00 78.19 94 GLY A O 1
ATOM 738 N N . PHE A 1 95 ? 0.650 -14.548 -1.538 1.00 82.62 95 PHE A N 1
ATOM 739 C CA . PHE A 1 95 ? 1.098 -14.361 -2.911 1.00 82.62 95 PHE A CA 1
ATOM 740 C C . PHE A 1 95 ? 2.621 -14.255 -2.999 1.00 82.62 95 PHE A C 1
ATOM 742 O O . PHE A 1 95 ? 3.219 -14.928 -3.831 1.00 82.62 95 PHE A O 1
ATOM 749 N N . ASP A 1 96 ? 3.261 -13.472 -2.130 1.00 78.44 96 ASP A N 1
ATOM 750 C CA . ASP A 1 96 ? 4.716 -13.300 -2.138 1.00 78.44 96 ASP A CA 1
ATOM 751 C C . ASP A 1 96 ? 5.456 -14.603 -1.834 1.00 78.44 96 ASP A C 1
ATOM 753 O O . ASP A 1 96 ? 6.471 -14.893 -2.469 1.00 78.44 96 ASP A O 1
ATOM 757 N N . LYS A 1 97 ? 4.912 -15.437 -0.939 1.00 79.88 97 LYS A N 1
ATOM 758 C CA . LYS A 1 97 ? 5.471 -16.761 -0.631 1.00 79.88 97 LYS A CA 1
ATOM 759 C C . LYS A 1 97 ? 5.420 -17.719 -1.824 1.00 79.88 97 LYS A C 1
ATOM 761 O O . LYS A 1 97 ? 6.327 -18.530 -1.991 1.00 79.88 97 LYS A O 1
ATOM 766 N N . HIS A 1 98 ? 4.370 -17.637 -2.637 1.00 81.00 98 HIS A N 1
ATOM 767 C CA . HIS A 1 98 ? 4.135 -18.538 -3.771 1.00 81.00 98 HIS A CA 1
ATOM 768 C C . HIS A 1 98 ? 4.333 -17.852 -5.128 1.00 81.00 98 HIS A C 1
ATOM 770 O O . HIS A 1 98 ? 3.876 -18.356 -6.157 1.00 81.00 98 HIS A O 1
ATOM 776 N N . ARG A 1 99 ? 5.007 -16.695 -5.149 1.00 79.81 99 ARG A N 1
ATOM 777 C CA . ARG A 1 99 ? 5.217 -15.916 -6.365 1.00 79.81 99 ARG A CA 1
ATOM 778 C C . ARG A 1 99 ? 5.982 -16.752 -7.386 1.00 79.81 99 ARG A C 1
ATOM 780 O O . ARG A 1 99 ? 7.033 -17.323 -7.110 1.00 79.81 99 ARG A O 1
ATOM 787 N N . THR A 1 100 ? 5.461 -16.776 -8.603 1.00 84.00 100 THR A N 1
ATOM 788 C CA . THR A 1 100 ? 6.039 -17.494 -9.738 1.00 84.00 100 THR A CA 1
ATOM 789 C C . THR A 1 100 ? 6.718 -16.529 -10.715 1.00 84.00 100 THR A C 1
ATOM 791 O O . THR A 1 100 ? 6.594 -15.304 -10.626 1.00 84.00 100 THR A O 1
ATOM 794 N N . LYS A 1 101 ? 7.429 -17.084 -11.701 1.00 80.12 101 LYS A N 1
ATOM 795 C CA . LYS A 1 101 ? 8.114 -16.313 -12.753 1.00 80.12 101 LYS A CA 1
ATOM 796 C C . LYS A 1 101 ? 7.191 -15.883 -13.906 1.00 80.12 101 LYS A C 1
ATOM 798 O O . LYS A 1 101 ? 7.619 -15.116 -14.759 1.00 80.12 101 LYS A O 1
ATOM 803 N N . SER A 1 102 ? 5.947 -16.369 -13.955 1.00 79.25 102 SER A N 1
ATOM 804 C CA . SER A 1 102 ? 4.996 -16.077 -15.039 1.00 79.25 102 SER A CA 1
ATOM 805 C C . SER A 1 102 ? 3.895 -15.131 -14.574 1.00 79.25 102 SER A C 1
ATOM 807 O O . SER A 1 102 ? 3.315 -15.308 -13.506 1.00 79.25 102 SER A O 1
ATOM 809 N N . GLN A 1 103 ? 3.557 -14.140 -15.401 1.00 74.44 103 GLN A N 1
ATOM 810 C CA . GLN A 1 103 ? 2.498 -13.179 -15.090 1.00 74.44 103 GLN A CA 1
ATOM 811 C C . GLN A 1 103 ? 1.122 -13.849 -14.969 1.00 74.44 103 GLN A C 1
ATOM 813 O O . GLN A 1 103 ? 0.342 -13.484 -14.092 1.00 74.44 103 GLN A O 1
ATOM 818 N N . LEU A 1 104 ? 0.830 -14.837 -15.821 1.00 78.19 104 LEU A N 1
ATOM 819 C CA . LEU A 1 104 ? -0.436 -15.573 -15.787 1.00 78.19 104 LEU A CA 1
ATOM 820 C C . LEU A 1 104 ? -0.548 -16.414 -14.511 1.00 78.19 104 LEU A C 1
ATOM 822 O O . LEU A 1 104 ? -1.559 -16.356 -13.816 1.00 78.19 104 LEU A O 1
ATOM 826 N N . LEU A 1 105 ? 0.524 -17.134 -14.170 1.00 79.81 105 LEU A N 1
ATOM 827 C CA . LEU A 1 105 ? 0.579 -17.928 -12.944 1.00 79.81 105 LEU A CA 1
ATOM 828 C C . LEU A 1 105 ? 0.519 -17.037 -11.700 1.00 79.81 105 LEU A C 1
ATOM 830 O O . LEU A 1 105 ? -0.170 -17.377 -10.750 1.00 79.81 105 LEU A O 1
ATOM 834 N N . ASN A 1 106 ? 1.137 -15.855 -11.724 1.00 79.75 106 ASN A N 1
ATOM 835 C CA . ASN A 1 106 ? 1.016 -14.891 -10.631 1.00 79.75 106 ASN A CA 1
ATOM 836 C C . ASN A 1 106 ? -0.429 -14.421 -10.427 1.00 79.75 106 ASN A C 1
ATOM 838 O O . ASN A 1 106 ? -0.887 -14.348 -9.289 1.00 79.75 106 ASN A O 1
ATOM 842 N N . LYS A 1 107 ? -1.182 -14.168 -11.505 1.00 80.00 107 LYS A N 1
ATO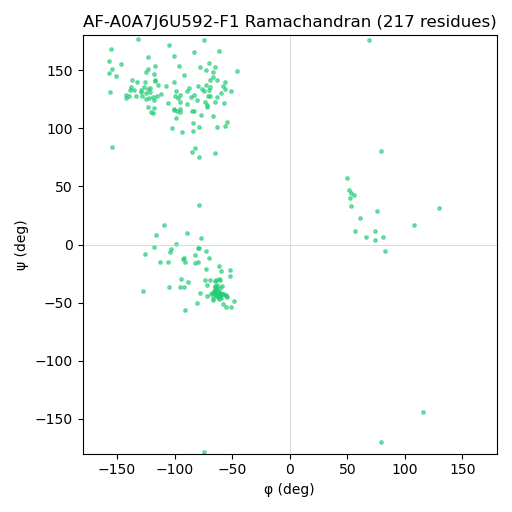M 843 C CA . LYS A 1 107 ? -2.618 -13.875 -11.383 1.00 80.00 107 LYS A CA 1
ATOM 844 C C . LYS A 1 107 ? -3.374 -15.050 -10.753 1.00 80.00 107 LYS A C 1
ATOM 846 O O . LYS A 1 107 ? -4.172 -14.827 -9.849 1.00 80.00 107 LYS A O 1
ATOM 851 N N . ALA A 1 108 ? -3.089 -16.282 -11.178 1.00 80.50 108 ALA A N 1
ATOM 852 C CA . ALA A 1 108 ? -3.716 -17.480 -10.619 1.00 80.50 108 ALA A CA 1
ATOM 853 C C . ALA A 1 108 ? -3.395 -17.669 -9.125 1.00 80.50 108 ALA A C 1
ATOM 855 O O . ALA A 1 108 ? -4.306 -17.894 -8.337 1.00 80.50 108 ALA A O 1
ATOM 856 N N . VAL A 1 109 ? -2.133 -17.499 -8.713 1.00 80.81 109 VAL A N 1
ATOM 857 C CA . VAL A 1 109 ? -1.728 -17.549 -7.296 1.00 80.81 109 VAL A CA 1
ATOM 858 C C . VAL A 1 109 ? -2.494 -16.513 -6.480 1.00 80.81 109 VAL A C 1
ATOM 860 O O . VAL A 1 109 ? -2.988 -16.836 -5.405 1.00 80.81 109 VAL A O 1
ATOM 863 N N . TYR A 1 110 ? -2.654 -15.293 -6.997 1.00 79.25 110 TYR A N 1
ATOM 864 C CA . TYR A 1 110 ? -3.412 -14.257 -6.301 1.00 79.25 110 TYR A CA 1
ATOM 865 C C . TYR A 1 110 ? -4.890 -14.644 -6.127 1.00 79.25 110 TYR A C 1
ATOM 867 O O . TYR A 1 110 ? -5.449 -14.460 -5.049 1.00 79.25 110 TYR A O 1
ATOM 875 N N . VAL A 1 111 ? -5.517 -15.236 -7.151 1.00 80.19 111 VAL A N 1
ATOM 876 C CA . VAL A 1 111 ? -6.896 -15.752 -7.060 1.00 80.19 111 VAL A CA 1
ATOM 877 C C . VAL A 1 111 ? -6.999 -16.884 -6.039 1.00 80.19 111 VAL A C 1
ATOM 879 O O . VAL A 1 111 ? -7.929 -16.894 -5.236 1.00 80.19 111 VAL A O 1
ATOM 882 N N . VAL A 1 112 ? -6.048 -17.820 -6.032 1.00 80.62 112 VAL A N 1
ATOM 883 C CA . VAL A 1 112 ? -6.041 -18.965 -5.109 1.00 80.62 112 VAL A CA 1
ATOM 884 C C . VAL A 1 112 ? -5.831 -18.512 -3.665 1.00 80.62 112 VAL A C 1
ATOM 886 O O . VAL A 1 112 ? -6.592 -18.911 -2.786 1.00 80.62 112 VAL A O 1
ATOM 889 N N . GLU A 1 113 ? -4.848 -17.649 -3.407 1.00 83.06 113 GLU A N 1
ATOM 890 C CA . GLU A 1 113 ? -4.602 -17.094 -2.071 1.00 83.06 113 GLU A CA 1
ATOM 891 C C . GLU A 1 113 ? -5.773 -16.216 -1.614 1.00 83.06 113 GLU A C 1
ATOM 893 O O . GLU A 1 113 ? -6.227 -16.349 -0.478 1.00 83.06 113 GLU A O 1
ATOM 898 N N . GLY A 1 114 ? -6.325 -15.390 -2.508 1.00 77.44 114 GLY A N 1
ATOM 899 C CA . GLY A 1 114 ? -7.534 -14.605 -2.261 1.00 77.44 114 GLY A CA 1
ATOM 900 C C . GLY A 1 114 ? -8.707 -15.480 -1.841 1.00 77.44 114 GLY A C 1
ATOM 901 O O . GLY A 1 114 ? -9.267 -15.295 -0.761 1.00 77.44 114 GLY A O 1
ATOM 902 N N . THR A 1 115 ? -9.013 -16.493 -2.653 1.00 79.06 115 THR A N 1
ATOM 903 C CA . THR A 1 115 ? -10.090 -17.455 -2.389 1.00 79.06 115 THR A CA 1
ATOM 904 C C . THR A 1 115 ? -9.859 -18.142 -1.054 1.00 79.06 115 THR A C 1
ATOM 906 O O . THR A 1 115 ? -10.720 -18.072 -0.188 1.00 79.06 115 THR A O 1
ATOM 909 N N . LYS A 1 116 ? -8.666 -18.698 -0.818 1.00 80.00 116 LYS A N 1
ATOM 910 C CA . LYS A 1 116 ? -8.332 -19.389 0.431 1.00 80.00 116 LYS A CA 1
ATOM 911 C C . LYS A 1 116 ? -8.558 -18.516 1.665 1.00 80.00 116 LYS A C 1
ATOM 913 O O . LYS A 1 116 ? -9.071 -18.999 2.673 1.00 80.00 116 LYS A O 1
ATOM 918 N N . LYS A 1 117 ? -8.156 -17.243 1.614 1.00 78.44 117 LYS A N 1
ATOM 919 C CA . LYS A 1 117 ? -8.307 -16.320 2.747 1.00 78.44 117 LYS A CA 1
ATOM 920 C C . LYS A 1 117 ? -9.752 -15.880 2.959 1.00 78.44 117 LYS A C 1
ATOM 922 O O . LYS A 1 117 ? -10.135 -15.646 4.102 1.00 78.44 117 LYS A O 1
ATOM 927 N N . ILE A 1 118 ? -10.550 -15.806 1.901 1.00 73.25 118 ILE A N 1
ATOM 928 C CA . ILE A 1 118 ? -11.972 -15.469 1.995 1.00 73.25 118 ILE A CA 1
ATOM 929 C C . ILE A 1 118 ? -12.791 -16.681 2.465 1.00 73.25 118 ILE A C 1
ATOM 931 O O . ILE A 1 118 ? -13.661 -16.522 3.315 1.00 73.25 118 ILE A O 1
ATOM 935 N N . THR A 1 119 ? -12.505 -17.887 1.964 1.00 69.25 119 THR A N 1
ATOM 936 C CA . THR A 1 119 ? -13.325 -19.085 2.210 1.00 69.25 119 THR A CA 1
ATOM 937 C C . THR A 1 119 ? -12.934 -19.861 3.464 1.00 69.25 119 THR A C 1
ATOM 939 O O . THR A 1 119 ? -13.801 -20.460 4.089 1.00 69.25 119 THR A O 1
ATOM 942 N N . PHE A 1 120 ? -11.652 -19.874 3.849 1.00 69.88 120 PHE A N 1
ATOM 943 C CA . PHE A 1 120 ? -11.157 -20.740 4.933 1.00 69.88 120 PHE A CA 1
ATOM 944 C C . PHE A 1 120 ? -10.582 -19.988 6.134 1.00 69.88 120 PHE A C 1
ATOM 946 O O . PHE A 1 120 ? -10.156 -20.623 7.097 1.00 69.88 120 PHE A O 1
ATOM 953 N N . THR A 1 121 ? -10.530 -18.652 6.112 1.00 67.38 121 THR A N 1
ATOM 954 C CA . THR A 1 121 ? -10.037 -17.884 7.263 1.00 67.38 121 THR A CA 1
ATOM 955 C C . THR A 1 121 ? -10.999 -16.783 7.659 1.00 67.38 121 THR A C 1
ATOM 957 O O . THR A 1 121 ? -11.435 -16.002 6.816 1.00 67.38 121 THR A O 1
ATOM 960 N N . HIS A 1 122 ? -11.280 -16.676 8.960 1.00 74.62 122 HIS A N 1
ATOM 961 C CA . HIS A 1 122 ? -12.059 -15.561 9.483 1.00 74.62 122 HIS A CA 1
ATOM 962 C C . HIS A 1 122 ? -11.363 -14.246 9.109 1.00 74.62 122 HIS A C 1
ATOM 964 O O . HIS A 1 122 ? -10.178 -14.020 9.394 1.00 74.62 122 HIS A O 1
ATOM 970 N N . THR A 1 123 ? -12.089 -13.395 8.392 1.00 80.06 123 THR A N 1
ATOM 971 C CA . THR A 1 123 ? -11.576 -12.121 7.909 1.00 80.06 123 THR A CA 1
ATOM 972 C C . THR A 1 123 ? -12.039 -11.021 8.852 1.00 80.06 123 THR A C 1
ATOM 974 O O . THR A 1 123 ? -13.236 -10.740 8.885 1.00 80.06 123 THR A O 1
ATOM 977 N N . PRO A 1 124 ? -11.131 -10.427 9.654 1.00 81.62 124 PRO A N 1
ATOM 978 C CA . PRO A 1 124 ? -11.511 -9.330 10.528 1.00 81.62 124 PRO A CA 1
ATOM 979 C C . PRO A 1 124 ? -11.983 -8.148 9.682 1.00 81.62 124 PRO A C 1
ATOM 981 O O . PRO A 1 124 ? -11.431 -7.865 8.616 1.00 81.62 124 PRO A O 1
ATOM 984 N N . ARG A 1 125 ? -13.021 -7.472 10.172 1.00 86.50 125 ARG A N 1
ATOM 985 C CA . ARG A 1 125 ? -13.510 -6.224 9.589 1.00 86.50 125 ARG A CA 1
ATOM 986 C C . ARG A 1 125 ? -12.508 -5.111 9.850 1.00 86.50 125 ARG A C 1
ATOM 988 O O . ARG A 1 125 ? -11.768 -5.151 10.831 1.00 86.50 125 ARG A O 1
ATOM 995 N N . ILE A 1 126 ? -12.537 -4.088 9.006 1.00 86.94 126 ILE A N 1
ATOM 996 C CA . ILE A 1 126 ? -11.698 -2.903 9.175 1.00 86.94 126 ILE A CA 1
ATOM 997 C C . ILE A 1 126 ? -11.958 -2.206 10.509 1.00 86.94 126 ILE A C 1
ATOM 999 O O . ILE A 1 126 ? -10.998 -1.783 11.137 1.00 86.94 126 ILE A O 1
ATOM 1003 N N . SER A 1 127 ? -13.197 -2.184 11.003 1.00 84.62 127 SER A N 1
ATOM 1004 C CA . SER A 1 127 ? -13.526 -1.620 12.322 1.00 84.62 127 SER A CA 1
ATOM 1005 C C . SER A 1 127 ? -12.846 -2.321 13.502 1.00 84.62 127 SER A C 1
ATOM 1007 O O . SER A 1 127 ? -12.761 -1.764 14.591 1.00 84.62 127 SER A O 1
ATOM 1009 N N . HIS A 1 128 ? -12.352 -3.548 13.315 1.00 83.19 128 HIS A N 1
ATOM 1010 C CA . HIS A 1 128 ? -11.573 -4.250 14.338 1.00 83.19 128 HIS A CA 1
ATOM 1011 C C . HIS A 1 128 ? -10.069 -3.982 14.213 1.00 83.19 128 HIS A C 1
ATOM 1013 O O . HIS A 1 128 ? -9.323 -4.309 15.127 1.00 83.19 128 HIS A O 1
ATOM 1019 N N . LEU A 1 129 ? -9.618 -3.449 13.074 1.00 82.06 129 LEU A N 1
ATOM 1020 C CA . LEU A 1 129 ? -8.204 -3.215 12.774 1.00 82.06 129 LEU A CA 1
ATOM 1021 C C . LEU A 1 129 ? -7.823 -1.741 12.886 1.00 82.06 129 LEU A C 1
ATOM 1023 O O . LEU A 1 129 ? -6.711 -1.430 13.295 1.00 82.06 129 LEU A O 1
ATOM 1027 N N . LEU A 1 130 ? -8.723 -0.842 12.498 1.00 83.94 130 LEU A N 1
ATOM 1028 C CA . LEU A 1 130 ? -8.522 0.601 12.458 1.00 83.94 130 LEU A CA 1
ATOM 1029 C C . LEU A 1 130 ? -9.491 1.274 13.413 1.00 83.94 130 LEU A C 1
ATOM 1031 O O . LEU A 1 130 ? -10.612 0.807 13.564 1.00 83.94 130 LEU A O 1
ATOM 1035 N N . ASN A 1 131 ? -9.067 2.381 14.015 1.00 83.06 131 ASN A N 1
ATOM 1036 C CA . ASN A 1 131 ? -9.973 3.283 14.712 1.00 83.06 131 ASN A CA 1
ATOM 1037 C C . ASN A 1 131 ? -10.493 4.361 13.756 1.00 83.06 131 ASN A C 1
ATOM 1039 O O . ASN A 1 131 ? -11.695 4.486 13.535 1.00 83.06 131 ASN A O 1
ATOM 1043 N N . CYS A 1 132 ? -9.568 5.086 13.137 1.00 83.19 132 CYS A N 1
ATOM 1044 C CA . CYS A 1 132 ? -9.835 6.160 12.195 1.00 83.19 132 CYS A CA 1
ATOM 1045 C C . CYS A 1 132 ? -8.633 6.344 11.259 1.00 83.19 132 CYS A C 1
ATOM 1047 O O . CYS A 1 132 ? -7.552 5.788 11.489 1.00 83.19 132 CYS A O 1
ATOM 1049 N N . ALA A 1 133 ? -8.844 7.126 10.206 1.00 85.56 133 ALA A N 1
ATOM 1050 C CA . ALA A 1 133 ? -7.775 7.706 9.412 1.00 85.56 133 ALA A CA 1
ATOM 1051 C C . ALA A 1 133 ? -7.973 9.218 9.325 1.00 85.56 133 ALA A C 1
ATOM 1053 O O . ALA A 1 133 ? -9.089 9.689 9.079 1.00 85.56 133 ALA A O 1
ATOM 1054 N N . THR A 1 134 ? -6.892 9.967 9.497 1.00 85.00 134 THR A N 1
ATOM 1055 C CA . THR A 1 134 ? -6.871 11.423 9.357 1.00 85.00 134 THR A CA 1
ATOM 1056 C C . THR A 1 134 ? -5.832 11.841 8.325 1.00 85.00 134 THR A C 1
ATOM 1058 O O . THR A 1 134 ? -4.957 11.062 7.947 1.00 8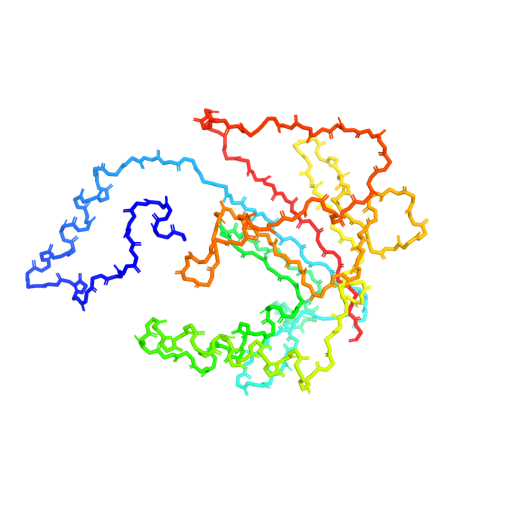5.00 134 THR A O 1
ATOM 1061 N N . THR A 1 135 ? -5.953 13.063 7.823 1.00 84.00 135 THR A N 1
ATOM 1062 C CA . THR A 1 135 ? -4.943 13.701 6.986 1.00 84.00 135 THR A CA 1
ATOM 1063 C C . THR A 1 135 ? -4.562 15.045 7.575 1.00 84.00 135 THR A C 1
ATOM 1065 O O . THR A 1 135 ? -5.430 15.778 8.052 1.00 84.00 135 THR A O 1
ATOM 1068 N N . THR A 1 136 ? -3.275 15.367 7.545 1.00 78.00 136 THR A N 1
ATOM 1069 C CA . THR A 1 136 ? -2.768 16.658 8.008 1.00 78.00 136 THR A CA 1
ATOM 1070 C C . THR A 1 136 ? -2.650 17.587 6.804 1.00 78.00 136 THR A C 1
ATOM 1072 O O . THR A 1 136 ? -2.008 17.251 5.812 1.00 78.00 136 THR A O 1
ATOM 1075 N N . THR A 1 137 ? -3.317 18.740 6.860 1.00 71.31 137 THR A N 1
ATOM 1076 C CA . THR A 1 137 ? -3.238 19.750 5.788 1.00 71.31 137 THR A CA 1
ATOM 1077 C C . THR A 1 137 ? -2.011 20.640 5.949 1.00 71.31 137 THR A C 1
ATOM 1079 O O . THR A 1 137 ? -1.458 20.736 7.041 1.00 71.31 137 THR A O 1
ATOM 1082 N N . ASP A 1 138 ? -1.661 21.396 4.903 1.00 68.31 138 ASP A N 1
ATOM 1083 C CA . ASP A 1 138 ? -0.600 22.422 4.925 1.00 68.31 138 ASP A CA 1
ATOM 1084 C C . ASP A 1 138 ? -0.740 23.436 6.082 1.00 68.31 138 ASP A C 1
ATOM 1086 O O . ASP A 1 138 ? 0.228 24.078 6.479 1.00 68.31 138 ASP A O 1
ATOM 1090 N N . SER A 1 139 ? -1.950 23.585 6.638 1.00 69.88 139 SER A N 1
ATOM 1091 C CA . SER A 1 139 ? -2.231 24.441 7.798 1.00 69.88 139 SER A CA 1
ATOM 1092 C C . SER A 1 139 ? -1.832 23.827 9.150 1.00 69.88 139 SER A C 1
ATOM 1094 O O . SER A 1 139 ? -2.006 24.465 10.187 1.00 69.88 139 SER A O 1
ATOM 1096 N N . GLY A 1 140 ? -1.346 22.581 9.157 1.00 72.25 140 GLY A N 1
ATOM 1097 C CA . GLY A 1 140 ? -1.064 21.790 10.357 1.00 72.25 140 GLY A CA 1
ATOM 1098 C C . GLY A 1 140 ? -2.316 21.252 11.054 1.00 72.25 140 GLY A C 1
ATOM 1099 O O . GLY A 1 140 ? -2.215 20.657 12.123 1.00 72.25 140 GLY A O 1
ATOM 1100 N N . LYS A 1 141 ? -3.506 21.466 10.479 1.00 75.88 141 LYS A N 1
ATOM 1101 C CA . LYS A 1 141 ? -4.766 20.965 11.027 1.00 75.88 141 LYS A CA 1
ATOM 1102 C C . LYS A 1 141 ? -5.077 19.574 10.485 1.00 75.88 141 LYS A C 1
ATOM 1104 O O . LYS A 1 141 ? -5.054 19.365 9.267 1.00 75.88 141 LYS A O 1
ATOM 1109 N N . ASP A 1 142 ? -5.438 18.677 11.395 1.00 80.19 142 ASP A N 1
ATOM 1110 C CA . ASP A 1 142 ? -5.906 17.333 11.078 1.00 80.19 142 ASP A CA 1
ATOM 1111 C C . ASP A 1 142 ? -7.375 17.330 10.641 1.00 80.19 142 ASP A C 1
ATOM 1113 O O . ASP A 1 142 ? -8.244 17.959 11.251 1.00 80.19 142 ASP A O 1
ATOM 1117 N N . HIS A 1 143 ? -7.650 16.575 9.582 1.00 82.00 143 HIS A N 1
ATOM 1118 C CA . HIS A 1 143 ? -8.981 16.326 9.044 1.00 82.00 143 HIS A CA 1
ATOM 1119 C C . HIS A 1 143 ? -9.278 14.831 9.047 1.00 82.00 143 HIS A C 1
ATOM 1121 O O . HIS A 1 143 ? -8.457 14.025 8.617 1.00 82.00 143 HIS A O 1
ATOM 1127 N N . ILE A 1 144 ? -10.472 14.449 9.496 1.00 82.69 144 ILE A N 1
ATOM 1128 C CA . ILE A 1 144 ? -10.905 13.050 9.494 1.00 82.69 144 ILE A CA 1
ATOM 1129 C C . ILE A 1 144 ? -11.225 12.629 8.056 1.00 82.69 144 ILE A C 1
ATOM 1131 O O . ILE A 1 144 ? -12.070 13.233 7.400 1.00 82.69 144 ILE A O 1
ATOM 1135 N N . ILE A 1 145 ? -10.554 11.578 7.576 1.00 84.19 145 ILE A N 1
ATOM 1136 C CA . ILE A 1 145 ? -10.882 10.910 6.309 1.00 84.19 145 ILE A CA 1
ATOM 1137 C C . ILE A 1 145 ? -12.058 9.959 6.548 1.00 84.19 145 ILE A C 1
ATOM 1139 O O . ILE A 1 145 ? -13.045 9.985 5.817 1.00 84.19 145 ILE A O 1
ATOM 1143 N N . PHE A 1 146 ? -11.942 9.114 7.575 1.00 86.25 146 PHE A N 1
ATOM 1144 C CA . PHE A 1 146 ? -13.035 8.285 8.072 1.00 86.25 146 PHE A CA 1
ATOM 1145 C C . PHE A 1 146 ? -12.801 7.868 9.527 1.00 86.25 146 PHE A C 1
ATOM 1147 O O . PHE A 1 146 ? -11.663 7.770 9.993 1.00 86.25 146 PHE A O 1
ATOM 1154 N N . THR A 1 147 ? -13.887 7.528 10.211 1.00 86.25 147 THR A N 1
ATOM 1155 C CA . THR A 1 147 ? -13.886 6.811 11.491 1.00 86.25 147 THR A CA 1
ATOM 1156 C C . THR A 1 147 ? -14.589 5.466 11.340 1.00 86.25 147 THR A C 1
ATOM 1158 O O . THR A 1 147 ? -15.406 5.262 10.442 1.00 86.25 147 THR A O 1
ATOM 1161 N N . THR A 1 148 ? -14.226 4.511 12.184 1.00 85.31 148 THR A N 1
ATOM 1162 C CA . THR A 1 148 ? -14.910 3.215 12.288 1.00 85.31 148 THR A CA 1
ATOM 1163 C C . THR A 1 148 ? -15.810 3.129 13.516 1.00 85.31 148 THR A C 1
ATOM 1165 O O . THR A 1 148 ? -16.484 2.113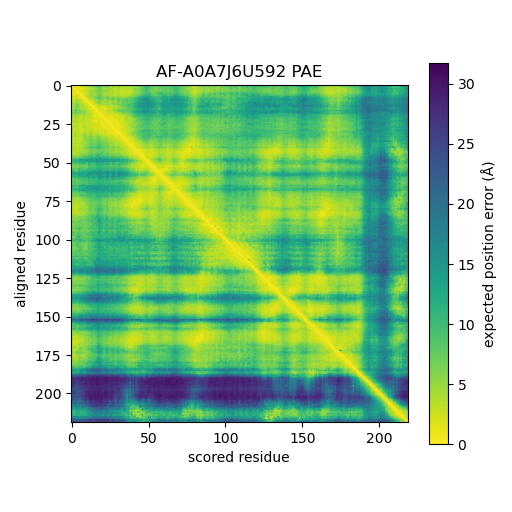 13.695 1.00 85.31 148 THR A O 1
ATOM 1168 N N . ASP A 1 149 ? -15.801 4.169 14.352 1.00 83.44 149 ASP A N 1
ATOM 1169 C CA . ASP A 1 149 ? -16.658 4.264 15.520 1.00 83.44 149 ASP A CA 1
ATOM 1170 C C . ASP A 1 149 ? -18.044 4.784 15.109 1.00 83.44 149 ASP A C 1
ATOM 1172 O O . ASP A 1 149 ? -18.147 5.920 14.642 1.00 83.44 149 ASP A O 1
ATOM 1176 N N . PRO A 1 150 ? -19.111 3.978 15.253 1.00 77.38 150 PRO A N 1
ATOM 1177 C CA . PRO A 1 150 ? -20.456 4.396 14.880 1.00 77.38 150 PRO A CA 1
ATOM 1178 C C . PRO A 1 150 ? -21.038 5.476 15.802 1.00 77.38 150 PRO A C 1
ATOM 1180 O O . PRO A 1 150 ? -22.084 6.023 15.467 1.00 77.38 150 PRO A O 1
ATOM 1183 N N . THR A 1 151 ? -20.426 5.766 16.960 1.00 78.75 151 THR A N 1
ATOM 1184 C CA . THR A 1 151 ? -20.895 6.850 17.841 1.00 78.75 151 THR A CA 1
ATOM 1185 C C . THR A 1 151 ? -20.443 8.230 17.377 1.00 78.75 151 THR A C 1
ATOM 1187 O O . THR A 1 151 ? -20.961 9.232 17.857 1.00 78.75 151 THR A O 1
ATOM 1190 N N . GLU A 1 152 ? -19.472 8.296 16.468 1.00 73.56 152 GLU A N 1
ATOM 1191 C CA . GLU A 1 152 ? -18.977 9.546 15.903 1.00 73.56 152 GLU A CA 1
ATOM 1192 C C . GLU A 1 152 ? -19.921 10.034 14.793 1.00 73.56 152 GLU A C 1
ATOM 1194 O O . GLU A 1 152 ? -20.175 9.335 13.811 1.00 73.56 152 GLU A O 1
ATOM 1199 N N . GLU A 1 153 ? -20.423 11.264 14.917 1.00 63.00 153 GLU A N 1
ATOM 1200 C CA . GLU A 1 153 ? -21.443 11.821 14.011 1.00 63.00 153 GLU A CA 1
ATOM 1201 C C . GLU A 1 153 ? -20.910 12.178 12.607 1.00 63.00 153 GLU A C 1
ATOM 1203 O O . GLU A 1 153 ? -21.681 12.566 11.726 1.00 63.00 153 GLU A O 1
ATOM 1208 N N . THR A 1 154 ? -19.597 12.069 12.359 1.00 75.06 154 THR A N 1
ATOM 1209 C CA . THR A 1 154 ? -18.989 12.519 11.098 1.00 75.06 154 THR A CA 1
ATOM 1210 C C . THR A 1 154 ? -18.111 11.469 10.427 1.00 75.06 154 THR A C 1
ATOM 1212 O O . THR A 1 154 ? -17.212 10.886 11.024 1.00 75.06 154 THR A O 1
ATOM 1215 N N . CYS A 1 155 ? -18.351 11.278 9.126 1.00 78.88 155 CYS A N 1
ATOM 1216 C CA . CYS A 1 155 ? -17.515 10.493 8.222 1.00 78.88 155 CYS A CA 1
ATOM 1217 C C . CYS A 1 155 ? -17.290 9.043 8.689 1.00 78.88 155 CYS A C 1
ATOM 1219 O O . CYS A 1 155 ? -16.186 8.499 8.587 1.00 78.88 155 CYS A O 1
ATOM 1221 N N . CYS A 1 156 ? -18.350 8.395 9.177 1.00 85.12 156 CYS A N 1
ATOM 1222 C CA . CYS A 1 156 ? -18.298 6.989 9.558 1.00 85.12 156 CYS A CA 1
ATOM 1223 C C . CYS A 1 156 ? -18.230 6.089 8.314 1.00 85.12 156 CYS A C 1
ATOM 1225 O O . CYS A 1 156 ? -18.923 6.294 7.311 1.00 85.12 156 CYS A O 1
ATOM 1227 N N . LEU A 1 157 ? -17.375 5.071 8.389 1.00 84.81 157 LEU A N 1
ATOM 1228 C CA . LEU A 1 157 ? -17.197 4.055 7.362 1.00 84.81 157 LEU A CA 1
ATOM 1229 C C . LEU A 1 157 ? -18.437 3.151 7.289 1.00 84.81 157 LEU A C 1
ATOM 1231 O O . LEU A 1 157 ? -18.856 2.571 8.291 1.00 84.81 157 LEU A O 1
ATOM 1235 N N . THR A 1 158 ? -19.004 2.981 6.097 1.00 83.50 158 THR A N 1
ATOM 1236 C CA . THR A 1 158 ? -20.236 2.201 5.893 1.00 83.50 158 THR A CA 1
ATOM 1237 C C . THR A 1 158 ? -19.943 0.793 5.366 1.00 83.50 158 THR A C 1
ATOM 1239 O O . THR A 1 158 ? -18.867 0.500 4.842 1.00 83.50 158 THR A O 1
ATOM 1242 N N . GLY A 1 159 ? -20.915 -0.119 5.481 1.00 80.44 159 GLY A N 1
ATOM 1243 C CA . GLY A 1 159 ? -20.870 -1.406 4.772 1.00 80.44 159 GLY A CA 1
ATOM 1244 C C . GLY A 1 159 ? -19.892 -2.452 5.324 1.00 80.44 159 GLY A C 1
ATOM 1245 O O . GLY A 1 159 ? -19.683 -3.473 4.674 1.00 80.44 159 GLY A O 1
ATOM 1246 N N . SER A 1 160 ? -19.320 -2.245 6.518 1.00 84.94 160 SER A N 1
ATOM 1247 C CA . SER A 1 160 ? -18.429 -3.209 7.198 1.00 84.94 160 SER A CA 1
ATOM 1248 C C . SER A 1 160 ? -17.301 -3.760 6.302 1.00 84.94 160 SER A C 1
ATOM 1250 O O . SER A 1 160 ? -17.192 -4.980 6.125 1.00 84.94 160 SER A O 1
ATOM 1252 N N . PRO A 1 161 ? -16.449 -2.898 5.719 1.00 87.31 161 PRO A N 1
ATOM 1253 C CA . PRO A 1 161 ? -15.445 -3.341 4.768 1.00 87.31 161 PRO A CA 1
ATOM 1254 C C . PRO A 1 161 ? -14.412 -4.251 5.435 1.00 87.31 161 PRO A C 1
ATOM 1256 O O . PRO A 1 161 ? -14.126 -4.165 6.631 1.00 87.31 161 PRO A O 1
ATOM 1259 N N . VAL A 1 162 ? -13.824 -5.125 4.622 1.00 87.06 162 VAL A N 1
ATOM 1260 C CA . VAL A 1 162 ? -12.765 -6.067 5.025 1.00 87.06 162 VAL A CA 1
ATOM 1261 C C . VAL A 1 162 ? -11.375 -5.641 4.548 1.00 87.06 162 VAL A C 1
ATOM 1263 O O . VAL A 1 162 ? -10.379 -6.282 4.886 1.00 87.06 162 VAL A O 1
ATOM 1266 N N . SER A 1 163 ? -11.303 -4.580 3.740 1.00 87.25 163 SER A N 1
ATOM 1267 C CA . SER A 1 163 ? -10.060 -4.013 3.228 1.00 87.25 163 SER A CA 1
ATOM 1268 C C . SER A 1 163 ? -10.205 -2.517 2.984 1.00 87.25 163 SER A C 1
ATOM 1270 O O . SER A 1 163 ? -11.253 -2.072 2.521 1.00 87.25 163 SER A O 1
ATOM 1272 N N . ILE A 1 164 ? -9.127 -1.776 3.222 1.00 87.94 164 ILE A N 1
ATOM 1273 C CA . ILE A 1 164 ? -8.907 -0.429 2.695 1.00 87.94 164 ILE A CA 1
ATOM 1274 C C . ILE A 1 164 ? -7.715 -0.492 1.754 1.00 87.94 164 ILE A C 1
ATOM 1276 O O . ILE A 1 164 ? -6.715 -1.142 2.062 1.00 87.94 164 ILE A O 1
ATOM 1280 N N . VAL A 1 165 ? -7.838 0.177 0.612 1.00 87.56 165 VAL A N 1
ATOM 1281 C CA . VAL A 1 165 ? -6.794 0.276 -0.404 1.00 87.56 165 VAL A CA 1
ATOM 1282 C C . VAL A 1 165 ? -6.685 1.732 -0.838 1.00 87.56 165 VAL A C 1
ATOM 1284 O O . VAL A 1 165 ? -7.682 2.346 -1.211 1.00 87.56 165 VAL A O 1
ATOM 1287 N N . MET A 1 166 ? -5.470 2.266 -0.790 1.00 86.75 166 MET A N 1
ATOM 1288 C CA . MET A 1 166 ? -5.108 3.604 -1.247 1.00 86.75 166 MET A CA 1
ATOM 1289 C C . MET A 1 166 ? -4.137 3.454 -2.419 1.00 86.75 166 MET A C 1
ATOM 1291 O O . MET A 1 166 ? -3.155 2.711 -2.324 1.00 86.75 166 MET A O 1
ATOM 1295 N N . LEU A 1 167 ? -4.430 4.116 -3.542 1.00 86.25 167 LEU A N 1
ATOM 1296 C CA . LEU A 1 167 ? -3.667 3.992 -4.789 1.00 86.25 167 LEU A CA 1
ATOM 1297 C C . LEU A 1 167 ? -3.388 5.359 -5.429 1.00 86.25 167 LEU A C 1
ATOM 1299 O O . LEU A 1 167 ? -4.316 6.136 -5.612 1.00 86.25 167 LEU A O 1
ATOM 1303 N N . ASN A 1 168 ? -2.139 5.590 -5.846 1.00 85.56 168 ASN A N 1
ATOM 1304 C CA . ASN A 1 168 ? -1.771 6.733 -6.699 1.00 85.56 168 ASN A CA 1
ATOM 1305 C C . ASN A 1 168 ? -2.048 6.467 -8.184 1.00 85.56 168 ASN A C 1
ATOM 1307 O O . ASN A 1 168 ? -2.071 7.379 -9.001 1.00 85.56 168 ASN A O 1
ATOM 1311 N N . ILE A 1 169 ? -2.246 5.202 -8.561 1.00 84.88 169 ILE A N 1
ATOM 1312 C CA . ILE A 1 169 ? -2.538 4.810 -9.942 1.00 84.88 169 ILE A CA 1
ATOM 1313 C C . ILE A 1 169 ? -3.853 4.034 -10.010 1.00 84.88 169 ILE A C 1
ATOM 1315 O O . ILE A 1 169 ? -4.175 3.282 -9.088 1.00 84.88 169 ILE A O 1
ATOM 1319 N N . PRO A 1 170 ? -4.587 4.085 -11.130 1.00 82.62 170 PRO A N 1
ATOM 1320 C CA . PRO A 1 170 ? -5.888 3.434 -11.244 1.00 82.62 170 PRO A CA 1
ATOM 1321 C C . PRO A 1 170 ? -5.786 1.917 -11.492 1.00 82.62 170 PRO A C 1
ATOM 1323 O O . PRO A 1 170 ? -6.578 1.344 -12.231 1.00 82.62 170 PRO A O 1
ATOM 1326 N N . SER A 1 171 ? -4.779 1.238 -10.931 1.00 82.50 171 SER A N 1
ATOM 1327 C CA . SER A 1 171 ? -4.644 -0.210 -11.086 1.00 82.50 171 SER A CA 1
ATOM 1328 C C . SER A 1 171 ? -3.873 -0.889 -9.958 1.00 82.50 171 SER A C 1
ATOM 1330 O O . SER A 1 171 ? -2.938 -0.329 -9.387 1.00 82.50 171 SER A O 1
ATOM 1332 N N . ILE A 1 172 ? -4.209 -2.154 -9.712 1.00 79.31 172 ILE A N 1
ATOM 1333 C CA . ILE A 1 172 ? -3.505 -3.058 -8.792 1.00 79.31 172 ILE A CA 1
ATOM 1334 C C . ILE A 1 172 ? -3.239 -4.407 -9.482 1.00 79.31 172 ILE A C 1
ATOM 1336 O O . ILE A 1 172 ? -3.608 -4.604 -10.640 1.00 79.31 172 ILE A O 1
ATOM 1340 N N . MET A 1 173 ? -2.546 -5.344 -8.827 1.00 74.19 173 MET A N 1
ATOM 1341 C CA . MET A 1 173 ? -2.463 -6.752 -9.259 1.00 74.19 173 MET A CA 1
ATOM 1342 C C . MET A 1 173 ? -2.013 -6.944 -10.718 1.00 74.19 173 MET A C 1
ATOM 1344 O O . MET A 1 173 ? -2.583 -7.712 -11.494 1.00 74.19 173 MET A O 1
ATOM 1348 N N . GLY A 1 174 ? -0.983 -6.211 -11.135 1.00 73.94 174 GLY A N 1
ATOM 1349 C CA . GLY A 1 174 ? -0.465 -6.355 -12.490 1.00 73.94 174 GLY A CA 1
ATOM 1350 C C . GLY A 1 174 ? -1.334 -5.709 -13.577 1.00 73.94 174 GLY A C 1
ATOM 1351 O O . GLY A 1 174 ? -1.223 -6.133 -14.731 1.00 73.94 174 GLY A O 1
ATOM 1352 N N . GLY A 1 175 ? -2.076 -4.647 -13.245 1.00 77.25 175 GLY A N 1
ATOM 1353 C CA . GLY A 1 175 ? -2.791 -3.788 -14.200 1.00 77.25 175 GLY A CA 1
ATOM 1354 C C . GLY A 1 175 ? -4.310 -3.968 -14.188 1.00 77.25 175 GLY A C 1
ATOM 1355 O O . GLY A 1 175 ? -4.963 -3.593 -15.151 1.00 77.25 175 GLY A O 1
ATOM 1356 N N . CYS A 1 176 ? -4.859 -4.581 -13.140 1.00 79.69 176 CYS A N 1
ATOM 1357 C CA . CYS A 1 176 ? -6.294 -4.698 -12.930 1.00 79.69 176 CYS A CA 1
ATOM 1358 C C . CYS A 1 176 ? -6.869 -3.331 -12.544 1.00 79.69 176 CYS A C 1
ATOM 1360 O O . CYS A 1 176 ? -6.458 -2.771 -11.525 1.00 79.69 176 CYS A O 1
ATOM 1362 N N . ASP A 1 177 ? -7.794 -2.815 -13.348 1.00 83.38 177 ASP A N 1
ATOM 1363 C CA . ASP A 1 177 ? -8.569 -1.617 -13.031 1.00 83.38 177 ASP A CA 1
ATOM 1364 C C . ASP A 1 177 ? -9.670 -1.969 -12.023 1.00 83.38 177 ASP A C 1
ATOM 1366 O O . ASP A 1 177 ? -10.619 -2.694 -12.332 1.00 83.38 177 ASP A O 1
ATOM 1370 N N . VAL A 1 178 ? -9.518 -1.455 -10.805 1.00 80.62 178 VAL A N 1
ATOM 1371 C CA . VAL A 1 178 ? -10.455 -1.666 -9.692 1.00 80.62 178 VAL A CA 1
ATOM 1372 C C . VAL A 1 178 ? -11.538 -0.593 -9.607 1.00 80.62 178 VAL A C 1
ATOM 1374 O O . VAL A 1 178 ? -12.513 -0.770 -8.879 1.00 80.62 178 VAL A O 1
ATOM 1377 N N . TRP A 1 179 ? -11.396 0.504 -10.351 1.00 81.88 179 TRP A N 1
ATOM 1378 C CA . TRP A 1 179 ? -12.258 1.678 -10.246 1.00 81.88 179 TRP A CA 1
ATOM 1379 C C . TRP A 1 179 ? -13.406 1.656 -11.250 1.00 81.88 179 TRP A C 1
ATOM 1381 O O . TRP A 1 179 ? -14.488 2.138 -10.926 1.00 81.88 179 TRP A O 1
ATOM 1391 N N . SER A 1 180 ? -13.227 1.025 -12.416 1.00 82.94 180 SER A N 1
ATOM 1392 C CA . SER A 1 180 ? -14.269 0.910 -13.456 1.00 82.94 180 SER A CA 1
ATOM 1393 C C . SER A 1 180 ? -15.623 0.374 -12.968 1.00 82.94 180 SER A C 1
ATOM 1395 O O . SER A 1 180 ? -16.658 0.682 -13.554 1.00 82.94 180 SER A O 1
ATOM 1397 N N . LYS A 1 181 ? -15.634 -0.431 -11.897 1.00 78.88 181 LYS A N 1
ATOM 1398 C CA . LYS A 1 181 ? -16.843 -1.025 -11.297 1.00 78.88 181 LYS A CA 1
ATOM 1399 C C . LYS A 1 181 ? -17.107 -0.553 -9.864 1.00 78.88 181 LYS A C 1
ATOM 1401 O O . LYS A 1 181 ? -17.970 -1.113 -9.186 1.00 78.88 181 LYS A O 1
ATOM 1406 N N . ALA A 1 182 ? -16.354 0.432 -9.380 1.00 82.94 182 ALA A N 1
ATOM 1407 C CA . ALA A 1 182 ? -16.481 0.923 -8.016 1.00 82.94 182 ALA A CA 1
ATOM 1408 C C . ALA A 1 182 ? -17.763 1.752 -7.833 1.00 82.94 182 ALA A C 1
ATOM 1410 O O . ALA A 1 182 ? -18.245 2.412 -8.752 1.00 82.94 182 ALA A O 1
ATOM 1411 N N . LYS A 1 183 ? -18.311 1.735 -6.613 1.00 80.50 183 LYS A N 1
ATOM 1412 C CA . LYS A 1 183 ? -19.442 2.578 -6.201 1.00 80.50 183 LYS A CA 1
ATOM 1413 C C . LYS A 1 183 ? -18.999 3.519 -5.088 1.00 80.50 183 LYS A C 1
ATOM 1415 O O . LYS A 1 183 ? -18.267 3.118 -4.186 1.00 80.50 183 LYS A O 1
ATOM 1420 N N . ARG A 1 184 ? -19.482 4.762 -5.118 1.00 76.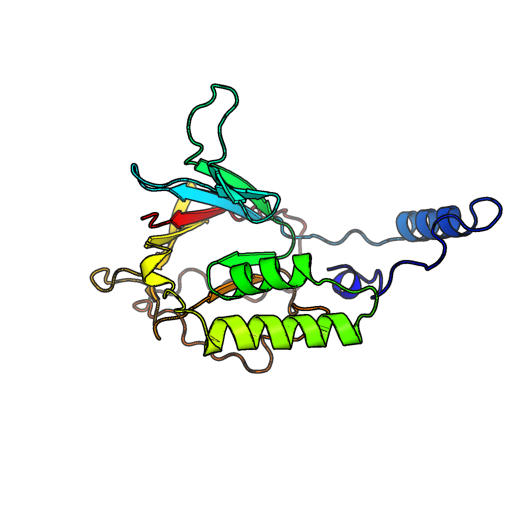06 184 ARG A N 1
ATOM 1421 C CA . ARG A 1 184 ? -19.183 5.772 -4.097 1.00 76.06 184 ARG A CA 1
ATOM 1422 C C . ARG A 1 184 ? -20.137 5.628 -2.912 1.00 76.06 184 ARG A C 1
ATOM 1424 O O . ARG A 1 184 ? -21.124 6.345 -2.826 1.00 76.06 184 ARG A O 1
ATOM 1431 N N . VAL A 1 185 ? -19.852 4.665 -2.042 1.00 76.38 185 VAL A N 1
ATOM 1432 C CA . VAL A 1 185 ? -20.708 4.348 -0.882 1.00 76.38 185 VAL A CA 1
ATOM 1433 C C . VAL A 1 185 ? -19.970 4.363 0.454 1.00 76.38 185 VAL A C 1
ATOM 1435 O O . VAL A 1 185 ? -20.620 4.261 1.477 1.00 76.38 185 VAL A O 1
ATOM 1438 N N . GLY A 1 186 ? -18.638 4.478 0.458 1.00 71.00 186 GLY A N 1
ATOM 1439 C CA . GLY A 1 186 ? -17.811 4.047 1.592 1.00 71.00 186 GLY A CA 1
ATOM 1440 C C . GLY A 1 186 ? -17.850 4.899 2.865 1.00 71.00 186 GLY A C 1
ATOM 1441 O O . GLY A 1 186 ? -17.501 4.372 3.913 1.00 71.00 186 GLY A O 1
ATOM 1442 N N . VAL A 1 187 ? -18.246 6.174 2.804 1.00 76.44 187 VAL A N 1
ATOM 1443 C CA . VAL A 1 187 ? -18.242 7.080 3.968 1.00 76.44 187 VAL A CA 1
ATOM 1444 C C . VAL A 1 187 ? -19.501 7.941 3.961 1.00 76.44 187 VAL A C 1
ATOM 1446 O O . VAL A 1 187 ? -19.786 8.609 2.964 1.00 76.44 187 VAL A O 1
ATOM 1449 N N . GLU A 1 188 ? -20.222 7.952 5.078 1.00 67.94 188 GLU A N 1
ATOM 1450 C CA . GLU A 1 188 ? -21.328 8.876 5.333 1.00 67.94 188 GLU A CA 1
ATOM 1451 C C . GLU A 1 188 ? -20.783 10.096 6.084 1.00 67.94 188 GLU A C 1
ATOM 1453 O O . GLU A 1 188 ? -20.579 10.069 7.296 1.00 67.94 188 GLU A O 1
ATOM 1458 N N . CYS A 1 189 ? -20.486 11.178 5.360 1.00 61.81 189 CYS A N 1
ATOM 1459 C CA . CYS A 1 189 ? -20.216 12.473 5.984 1.00 61.81 189 CYS A CA 1
ATOM 1460 C C . CYS A 1 189 ? -21.511 13.294 5.994 1.00 61.81 189 CYS A C 1
ATOM 1462 O O . CYS A 1 189 ? -22.121 13.492 4.937 1.00 61.81 189 CYS A O 1
ATOM 1464 N N . GLY A 1 190 ? -21.894 13.821 7.163 1.00 51.38 190 GLY A N 1
ATOM 1465 C CA . GLY A 1 190 ? -22.841 14.930 7.245 1.00 51.38 190 GLY A CA 1
ATOM 1466 C C . GLY A 1 190 ? -22.373 16.053 6.319 1.00 51.38 190 GLY A C 1
ATOM 1467 O O . GLY A 1 190 ? -21.184 16.364 6.252 1.00 51.38 190 GLY A O 1
ATOM 1468 N N . ILE A 1 191 ? -23.289 16.580 5.512 1.00 42.53 191 ILE A N 1
ATOM 1469 C CA . ILE A 1 191 ? -23.006 17.499 4.409 1.00 42.53 191 ILE A CA 1
ATOM 1470 C C . ILE A 1 191 ? -22.245 18.727 4.927 1.00 42.53 191 ILE A C 1
ATOM 1472 O O . ILE A 1 191 ? -22.839 19.641 5.478 1.00 42.53 191 ILE A O 1
ATOM 1476 N N . ASN A 1 192 ? -20.932 18.748 4.712 1.00 37.84 192 ASN A N 1
ATOM 1477 C CA . ASN A 1 192 ? -20.125 19.944 4.502 1.00 37.84 192 ASN A CA 1
ATOM 1478 C C . ASN A 1 192 ? -18.900 19.539 3.683 1.00 37.84 192 ASN A C 1
ATOM 1480 O O . ASN A 1 192 ? -17.821 19.244 4.187 1.00 37.84 192 ASN A O 1
ATOM 1484 N N . SER A 1 193 ? -19.103 19.498 2.369 1.00 40.09 193 SER A N 1
ATOM 1485 C CA . SER A 1 193 ? -18.065 19.326 1.360 1.00 40.09 193 SER A CA 1
ATOM 1486 C C . SER A 1 193 ? -17.104 20.519 1.363 1.00 40.09 193 SER A C 1
ATOM 1488 O O . SER A 1 193 ? -17.213 21.403 0.520 1.00 40.09 193 SER A O 1
ATOM 1490 N N . HIS A 1 194 ? -16.169 20.564 2.307 1.00 37.19 194 HIS A N 1
ATOM 1491 C CA . HIS A 1 194 ? -14.959 21.375 2.196 1.00 37.19 194 HIS A CA 1
ATOM 1492 C C . HIS A 1 194 ? -13.823 20.428 1.825 1.00 37.19 194 HIS A C 1
ATOM 1494 O O . HIS A 1 194 ? -13.343 19.665 2.654 1.00 37.19 194 HIS A O 1
ATOM 1500 N N . GLY A 1 195 ? -13.483 20.419 0.534 1.00 38.69 195 GLY A N 1
ATOM 1501 C CA . GLY A 1 195 ? -12.524 19.476 -0.046 1.00 38.69 195 GLY A CA 1
ATOM 1502 C C . GLY A 1 195 ? -13.026 18.755 -1.298 1.00 38.69 195 GLY A C 1
ATOM 1503 O O . GLY A 1 195 ? -12.662 17.610 -1.538 1.00 38.69 195 GLY A O 1
ATOM 1504 N N . ARG A 1 196 ? -13.875 19.387 -2.121 1.00 39.09 196 ARG A N 1
ATOM 1505 C CA . ARG A 1 196 ? -13.853 19.084 -3.559 1.00 39.09 196 ARG A CA 1
ATOM 1506 C C . ARG A 1 196 ? -12.723 19.906 -4.165 1.00 39.09 196 ARG A C 1
ATOM 1508 O O . ARG A 1 196 ? -12.974 20.981 -4.698 1.00 39.09 196 ARG A O 1
ATOM 1515 N N . SER A 1 197 ? -11.492 19.419 -4.095 1.00 37.22 197 SER A N 1
ATOM 1516 C CA . SER A 1 197 ? -10.588 19.711 -5.201 1.00 37.22 197 SER A CA 1
ATOM 1517 C C . SER A 1 197 ? -11.206 19.043 -6.432 1.00 37.22 197 SER A C 1
ATOM 1519 O O . SER A 1 197 ? -11.607 17.875 -6.399 1.00 37.22 197 SER A O 1
ATOM 1521 N N . SER A 1 198 ? -11.393 19.814 -7.502 1.00 29.77 198 SER A N 1
ATOM 1522 C CA . SER A 1 198 ? -11.568 19.258 -8.843 1.00 29.77 198 SER A CA 1
ATOM 1523 C C . SER A 1 198 ? -10.506 18.176 -9.077 1.00 29.77 198 SER A C 1
ATOM 1525 O O . SER A 1 198 ? -9.418 18.311 -8.516 1.00 29.77 198 SER A O 1
ATOM 1527 N N . PRO A 1 199 ? -10.764 17.125 -9.880 1.00 35.59 199 PRO A N 1
ATOM 1528 C CA . PRO A 1 199 ? -9.669 16.306 -10.388 1.00 35.59 199 PRO A CA 1
ATOM 1529 C C . PRO A 1 199 ? -8.700 17.269 -11.070 1.00 35.59 199 PRO A C 1
ATOM 1531 O O . PRO A 1 199 ? -9.055 17.854 -12.091 1.00 35.59 199 PRO A O 1
ATOM 1534 N N . ASP A 1 200 ? -7.567 17.538 -10.423 1.00 34.84 200 ASP A N 1
ATOM 1535 C CA . ASP A 1 200 ? -6.615 18.533 -10.886 1.00 34.84 200 ASP A CA 1
ATOM 1536 C C . ASP A 1 200 ? -6.041 17.994 -12.197 1.00 34.84 200 ASP A C 1
ATOM 1538 O O . ASP A 1 200 ? -5.388 16.941 -12.193 1.00 34.84 200 ASP A O 1
ATOM 1542 N N . PRO A 1 201 ? -6.356 18.609 -13.348 1.00 33.56 201 PRO A N 1
ATOM 1543 C CA . PRO A 1 201 ? -5.840 18.157 -14.616 1.00 33.56 201 PRO A CA 1
ATOM 1544 C C . PRO A 1 201 ? -4.409 18.676 -14.731 1.00 33.56 201 PRO A C 1
ATOM 1546 O O . PRO A 1 201 ? -4.143 19.625 -15.452 1.00 33.56 201 PRO A O 1
ATOM 1549 N N . GLY A 1 202 ? -3.489 18.050 -13.996 1.00 38.81 202 GLY A N 1
ATOM 1550 C CA . GLY A 1 202 ? -2.054 18.076 -14.264 1.00 38.81 202 GLY A CA 1
ATOM 1551 C C . GLY A 1 202 ? -1.410 19.450 -14.461 1.00 38.81 202 GLY A C 1
ATOM 1552 O O . GLY A 1 202 ? -0.622 19.592 -15.397 1.00 38.81 202 GLY A O 1
ATOM 1553 N N . ILE A 1 203 ? -1.673 20.447 -13.609 1.00 35.16 203 ILE A N 1
ATOM 1554 C CA . ILE A 1 203 ? -0.966 21.732 -13.696 1.00 35.16 203 ILE A CA 1
ATOM 1555 C C . ILE A 1 203 ? -0.368 22.152 -12.344 1.00 35.16 203 ILE A C 1
ATOM 1557 O O . ILE A 1 203 ? -1.050 22.286 -11.341 1.00 35.16 203 ILE A O 1
ATOM 1561 N N . LEU A 1 204 ? 0.935 22.456 -12.406 1.00 29.17 204 LEU A N 1
ATOM 1562 C CA . LEU A 1 204 ? 1.785 23.130 -11.418 1.00 29.17 204 LEU A CA 1
ATOM 1563 C C . LEU A 1 204 ? 2.305 22.301 -10.227 1.00 29.17 204 LEU A C 1
ATOM 1565 O O . LEU A 1 204 ? 1.888 22.462 -9.089 1.00 29.17 204 LEU A O 1
ATOM 1569 N N . GLY A 1 205 ? 3.368 21.530 -10.484 1.00 28.12 205 GLY A N 1
ATOM 1570 C CA . GLY A 1 205 ? 4.688 21.758 -9.865 1.00 28.12 205 GLY A CA 1
ATOM 1571 C C . GLY A 1 205 ? 4.839 21.794 -8.335 1.00 28.12 205 GLY A C 1
ATOM 1572 O O . GLY A 1 205 ? 5.906 22.182 -7.866 1.00 28.12 205 GLY A O 1
ATOM 1573 N N . LYS A 1 206 ? 3.839 21.402 -7.548 1.00 27.22 206 LYS A N 1
ATOM 1574 C CA . LYS A 1 206 ? 3.960 21.229 -6.101 1.00 27.22 206 LYS A CA 1
ATOM 1575 C C . LYS A 1 206 ? 4.005 19.743 -5.779 1.00 27.22 206 LYS A C 1
ATOM 1577 O O . LYS A 1 206 ? 3.076 19.009 -6.085 1.00 27.22 206 LYS A O 1
ATOM 1582 N N . LEU A 1 207 ? 5.086 19.317 -5.131 1.00 27.83 207 LEU A N 1
ATOM 1583 C CA . LEU A 1 207 ? 5.086 18.086 -4.351 1.00 27.83 207 LEU A CA 1
ATOM 1584 C C . LEU A 1 207 ? 4.081 18.296 -3.209 1.00 27.83 207 LEU A C 1
ATOM 1586 O O . LEU A 1 207 ? 4.393 18.999 -2.249 1.00 27.83 207 LEU A O 1
ATOM 1590 N N . GLN A 1 208 ? 2.870 17.757 -3.332 1.00 32.03 208 GLN A N 1
ATOM 1591 C CA . GLN A 1 208 ? 1.956 17.674 -2.199 1.00 32.03 208 GLN A CA 1
ATOM 1592 C C . GLN A 1 208 ? 2.311 16.422 -1.407 1.00 32.03 208 GLN A C 1
ATOM 1594 O O . GLN A 1 208 ? 2.035 15.297 -1.821 1.00 32.03 208 GLN A O 1
ATOM 1599 N N . VAL A 1 209 ? 2.967 16.624 -0.265 1.00 39.19 209 VAL A N 1
ATOM 1600 C CA . VAL A 1 209 ? 3.095 15.572 0.740 1.00 39.19 209 VAL A CA 1
ATOM 1601 C C . VAL A 1 209 ? 1.769 15.536 1.483 1.00 39.19 209 VAL A C 1
ATOM 1603 O O . VAL A 1 209 ? 1.484 16.395 2.309 1.00 39.19 209 VAL A O 1
ATOM 1606 N N . MET A 1 210 ? 0.928 14.565 1.143 1.00 46.03 210 MET A N 1
ATOM 1607 C CA . MET A 1 210 ? -0.232 14.243 1.964 1.00 46.03 210 MET A CA 1
ATOM 1608 C C . MET A 1 210 ? 0.211 13.280 3.060 1.00 46.03 210 MET A C 1
ATOM 1610 O O . MET A 1 210 ? 0.589 12.140 2.771 1.00 46.03 210 MET A O 1
ATOM 1614 N N . SER A 1 211 ? 0.145 13.731 4.310 1.00 56.31 211 SER A N 1
ATOM 1615 C CA . SER A 1 211 ? 0.291 12.847 5.463 1.00 56.31 211 SER A CA 1
ATOM 1616 C C . SER A 1 211 ? -1.051 12.188 5.750 1.00 56.31 211 SER A C 1
ATOM 1618 O O . SER A 1 211 ? -2.088 12.858 5.818 1.00 56.31 211 SER A O 1
ATOM 1620 N N . VAL A 1 212 ? -1.039 10.865 5.874 1.00 63.44 212 VAL A N 1
ATOM 1621 C CA . VAL A 1 212 ? -2.194 10.058 6.260 1.00 63.44 212 VAL A CA 1
ATOM 1622 C C . VAL A 1 212 ? -1.842 9.348 7.555 1.00 63.44 212 VAL A C 1
ATOM 1624 O O . VAL A 1 212 ? -0.988 8.460 7.573 1.00 63.44 212 VAL A O 1
ATOM 1627 N N . ASN A 1 213 ? -2.532 9.719 8.628 1.00 68.38 213 ASN A N 1
ATOM 1628 C CA . ASN A 1 213 ? -2.339 9.128 9.942 1.00 68.38 213 ASN A CA 1
ATOM 1629 C C . ASN A 1 213 ? -3.387 8.041 10.151 1.00 68.38 213 ASN A C 1
ATOM 1631 O O . ASN A 1 213 ? -4.589 8.268 10.001 1.00 68.38 213 ASN A O 1
ATOM 1635 N N . ILE A 1 214 ? -2.929 6.839 10.483 1.00 68.31 214 ILE A N 1
ATOM 1636 C CA . ILE A 1 214 ? -3.768 5.659 10.658 1.00 68.31 214 ILE A CA 1
ATOM 1637 C C . ILE A 1 214 ? -3.546 5.108 12.058 1.00 68.31 214 ILE A C 1
ATOM 1639 O O . ILE A 1 214 ? -2.458 4.647 12.412 1.00 68.31 214 ILE A O 1
ATOM 1643 N N . THR A 1 215 ? -4.612 5.099 12.852 1.00 68.44 215 THR A N 1
ATOM 1644 C CA . THR A 1 215 ? -4.577 4.527 14.198 1.00 68.44 215 THR A CA 1
ATOM 1645 C C . THR A 1 215 ? -5.079 3.087 14.167 1.00 68.44 215 THR A C 1
ATOM 1647 O O . THR A 1 215 ? -6.241 2.830 13.843 1.00 68.44 215 THR A O 1
ATOM 1650 N N . LEU A 1 216 ? -4.205 2.140 14.517 1.00 64.19 216 LEU A N 1
ATOM 1651 C CA . LEU A 1 216 ? -4.518 0.713 14.562 1.00 64.19 216 LEU A CA 1
ATOM 1652 C C . LEU A 1 216 ? -5.089 0.306 15.926 1.00 64.19 216 LEU A C 1
ATOM 1654 O O . LEU A 1 216 ? -4.514 0.612 16.974 1.00 64.19 216 LEU A O 1
ATOM 1658 N N . ARG A 1 217 ? -6.168 -0.485 15.912 1.00 54.22 217 ARG A N 1
ATOM 1659 C CA . ARG A 1 217 ? -6.613 -1.279 17.063 1.00 54.22 217 ARG A CA 1
ATOM 1660 C C . ARG A 1 217 ? -5.813 -2.579 17.065 1.00 54.22 217 ARG A C 1
ATOM 1662 O O . ARG A 1 217 ? -6.102 -3.509 16.318 1.00 54.22 217 ARG A O 1
ATOM 1669 N N . CYS A 1 218 ? -4.761 -2.625 17.869 1.00 48.47 218 CYS A N 1
ATOM 1670 C CA . CYS A 1 218 ? -3.947 -3.825 18.024 1.00 48.47 218 CYS A CA 1
ATOM 1671 C C . CYS A 1 218 ? -4.393 -4.578 19.285 1.00 48.47 218 CYS A C 1
ATOM 1673 O O . CYS A 1 218 ? -4.248 -4.059 20.397 1.00 48.47 218 CYS A O 1
ATOM 1675 N N . HIS A 1 219 ? -4.936 -5.781 19.087 1.00 39.97 219 HIS A N 1
ATOM 1676 C CA . HIS A 1 219 ? -5.241 -6.756 20.137 1.00 39.97 219 HIS A CA 1
ATOM 1677 C C . HIS A 1 219 ? -4.142 -7.813 20.228 1.00 39.97 219 HIS A C 1
ATOM 1679 O O . HIS A 1 219 ? -3.659 -8.250 19.154 1.00 39.97 219 HIS A O 1
#

Radius of gyration: 20.34 Å; Cα contacts (8 Å, |Δi|>4): 312; chains: 1; bounding box: 52×45×49 Å

pLDDT: mean 77.33, std 15.47, range [27.22, 94.69]

Sequence (219 aa):
FSRTLGWGAQAPRVLLGKRLSNLKDMLTEWLHASIVPFDIWEVEISCTASGSIQQVKNSVKTPLRNEDGEILRHLMKPICNYFSVGVESRVGLGFDKHRTKSQLLNKAVYVVEGTKKITFTHTPRISHLLNCATTTTDSGKDHIIFTTDPTEETCCLTGSPVSIVMLNIPSIMGGCDVWSKAKRVGVECGINSHGRSSPDPGILGKLQVMSVNITLRCH

Mean predicted aligned error: 10.09 Å

Foldseek 3Di:
DCVVQVNDQDDPPDCQPVVRVNVVVVVVCVVPGDDAFFEKEKEKEAEDPPFFDWDQDPNDTDFDADPVRHGDGIDIDIDGWKDKDFLLVQLVVQLVVVPDPDLVVSLVSSVVSSCCCVPPHDTQFVLQWFAFKWKQDPVRDIDTCEGCDPVDQAWHFPDRHRMDMDGSDQDDSSRDRPPVPDDPDTTDGDDDPPDPPDPPPRDDDDRDHIYMYIYTHGD

Organism: Perkinsus olseni (NCBI:txid32597)